Protein AF-A0A7Z7I8F0-F1 (afdb_monomer_lite)

Organism: NCBI:txid1777142

Radius of gyration: 20.1 Å; chains: 1; bounding box: 44×45×58 Å

Foldseek 3Di:
DCLLVLLQVQVPDDPPENGAAEDEPDPFDKDKDKDKDFLVVVVVCVPVPPVVVVSNVNSVVNNQCQLAVQVQVVCVVVVFDFLQDPVQFAPLPDDPVSLVSSLVSLLVVQVVCVVVVFGKAKEFFDGSNSVSQALVQDDDDPNHDDDDPQWDWDADPVRDIWIGGNNHTYDYGNYVSRGMTMDTSLQRHYKYWYANDSVGQKDKDWDDDPDRMIMIMIMGGIHGDD

Secondary structure (DSSP, 8-state):
-HHHHHHT-STTPPTT--EEEE-TT--PPEEEEEEEEEHHHHHHHTTSSTHHHHHHHHHHHHHHHHHHHHHHHHHHHTT---SS-SHHHH-SS--HHHHHHHHHHHHHHHHHHHHTTPPEEEEE-SSHHHHTTSGGGBSSSTTSBPPPTTEEEEE-TTS-EEEEETTEEEEE---GGG-EEEEEHHHHSEEEEESSSTTTSEEEEEEEETTTEEEEEEEEEEE---

Structure (mmCIF, N/CA/C/O backbone):
data_AF-A0A7Z7I8F0-F1
#
_entry.id   AF-A0A7Z7I8F0-F1
#
loop_
_atom_site.group_PDB
_atom_site.id
_atom_site.type_symbol
_atom_site.label_atom_id
_atom_site.label_alt_id
_atom_site.label_comp_id
_atom_site.label_asym_id
_atom_site.label_entity_id
_atom_site.label_seq_id
_atom_site.pdbx_PDB_ins_code
_atom_site.Cartn_x
_atom_site.Cartn_y
_atom_site.Cartn_z
_atom_site.occupancy
_atom_site.B_iso_or_equiv
_atom_site.auth_seq_id
_atom_site.auth_comp_id
_atom_site.auth_asym_id
_atom_site.auth_atom_id
_atom_site.pdbx_PDB_model_num
ATOM 1 N N . MET A 1 1 ? -1.171 -1.250 27.544 1.00 57.94 1 MET A N 1
ATOM 2 C CA . MET A 1 1 ? -0.987 -2.052 26.321 1.00 57.94 1 MET A CA 1
ATOM 3 C C . MET A 1 1 ? -0.287 -1.197 25.274 1.00 57.94 1 MET A C 1
ATOM 5 O O . MET A 1 1 ? -0.918 -0.330 24.689 1.00 57.94 1 MET A O 1
ATOM 9 N N . GLN A 1 2 ? 1.035 -1.340 25.154 1.00 70.12 2 GLN A N 1
ATOM 10 C CA . GLN A 1 2 ? 1.882 -0.466 24.327 1.00 70.12 2 GLN A CA 1
ATOM 11 C C . GLN A 1 2 ? 1.775 -0.784 22.822 1.00 70.12 2 GLN A C 1
ATOM 13 O O . GLN A 1 2 ? 1.926 0.116 22.007 1.00 70.12 2 GLN A O 1
ATOM 18 N N . ILE A 1 3 ? 1.409 -2.021 22.453 1.00 75.31 3 ILE A N 1
ATOM 19 C CA . ILE A 1 3 ? 1.354 -2.464 21.046 1.00 75.31 3 ILE A CA 1
ATOM 20 C C . ILE A 1 3 ? 0.310 -1.679 20.241 1.00 75.31 3 ILE A C 1
ATOM 22 O O . ILE A 1 3 ? 0.592 -1.301 19.114 1.00 75.31 3 ILE A O 1
ATOM 26 N N . ALA A 1 4 ? -0.872 -1.393 20.805 1.00 74.69 4 ALA A N 1
ATOM 27 C CA . ALA A 1 4 ? -1.895 -0.586 20.124 1.00 74.69 4 ALA A CA 1
ATOM 28 C C . ALA A 1 4 ? -1.424 0.857 19.887 1.00 74.69 4 ALA A C 1
ATOM 30 O O . ALA A 1 4 ? -1.677 1.414 18.826 1.00 74.69 4 ALA A O 1
ATOM 31 N N . GLY A 1 5 ? -0.687 1.422 20.851 1.00 76.69 5 GLY A N 1
ATOM 32 C CA . GLY A 1 5 ? -0.083 2.748 20.721 1.00 76.69 5 GLY A CA 1
ATOM 33 C C . GLY A 1 5 ? 0.942 2.810 19.591 1.00 76.69 5 GLY A C 1
ATOM 34 O O . GLY A 1 5 ? 0.905 3.752 18.820 1.00 76.69 5 GLY A O 1
ATOM 35 N N . VAL A 1 6 ? 1.783 1.780 19.440 1.00 82.44 6 VAL A N 1
ATOM 36 C CA . VAL A 1 6 ? 2.712 1.682 18.302 1.00 82.44 6 VAL A CA 1
ATOM 37 C C . VAL A 1 6 ? 1.963 1.423 16.993 1.00 82.44 6 VAL A C 1
ATOM 39 O O . VAL A 1 6 ? 2.192 2.099 15.996 1.00 82.44 6 VAL A O 1
ATOM 42 N N . ALA A 1 7 ? 1.072 0.428 16.960 1.00 82.31 7 ALA A N 1
ATOM 43 C CA . ALA A 1 7 ? 0.392 -0.000 15.738 1.00 82.31 7 ALA A CA 1
ATOM 44 C C . ALA A 1 7 ? -0.432 1.126 15.100 1.00 82.31 7 ALA A C 1
ATOM 46 O O . ALA A 1 7 ? -0.497 1.214 13.873 1.00 82.31 7 ALA A O 1
ATOM 47 N N . PHE A 1 8 ? -1.020 1.987 15.932 1.00 83.06 8 PHE A N 1
ATOM 48 C CA . PHE A 1 8 ? -1.830 3.126 15.515 1.00 83.06 8 PHE A CA 1
ATOM 49 C C . PHE A 1 8 ? -1.185 4.469 15.863 1.00 83.06 8 PHE A C 1
ATOM 51 O O . PHE A 1 8 ? -1.882 5.452 16.115 1.00 83.06 8 PHE A O 1
ATOM 58 N N . ASP A 1 9 ? 0.145 4.508 15.854 1.00 82.00 9 ASP A N 1
ATOM 59 C CA . ASP A 1 9 ? 0.896 5.754 15.842 1.00 82.00 9 ASP A CA 1
ATOM 60 C C . ASP A 1 9 ? 0.772 6.414 14.460 1.00 82.00 9 ASP A C 1
ATOM 62 O O . ASP A 1 9 ? 1.201 5.855 13.444 1.00 82.00 9 ASP A O 1
ATOM 66 N N . GLY A 1 10 ? 0.148 7.593 14.427 1.00 73.69 10 GLY A N 1
ATOM 67 C CA . GLY A 1 10 ? -0.072 8.359 13.203 1.00 73.69 10 GLY A CA 1
ATOM 68 C C . GLY A 1 10 ? 1.217 8.904 12.592 1.00 73.69 10 GLY A C 1
ATOM 69 O O . GLY A 1 10 ? 1.276 9.046 11.374 1.00 73.69 10 GLY A O 1
ATOM 70 N N . GLU A 1 11 ? 2.252 9.148 13.401 1.00 80.44 11 GLU A N 1
ATOM 71 C CA . GLU A 1 11 ? 3.548 9.658 12.930 1.00 80.44 11 GLU A CA 1
ATOM 72 C C . GLU A 1 11 ? 4.407 8.553 12.298 1.00 80.44 11 GLU A C 1
ATOM 74 O O . GLU A 1 11 ? 5.291 8.821 11.487 1.00 80.44 11 GLU A O 1
ATOM 79 N N . ALA A 1 12 ? 4.119 7.291 12.625 1.00 79.75 12 ALA A N 1
ATOM 80 C CA . ALA A 1 12 ? 4.857 6.131 12.134 1.00 79.75 12 ALA A CA 1
ATOM 81 C C . ALA A 1 12 ? 4.298 5.544 10.821 1.00 79.75 12 ALA A C 1
ATOM 83 O O . ALA A 1 12 ? 4.784 4.505 10.349 1.00 79.75 12 ALA A O 1
ATOM 84 N N . LEU A 1 13 ? 3.263 6.161 10.237 1.00 79.88 13 LEU A N 1
ATOM 85 C CA . LEU A 1 13 ? 2.771 5.793 8.913 1.00 79.88 13 LEU A CA 1
ATOM 86 C C . LEU A 1 13 ? 3.716 6.296 7.823 1.00 79.88 13 LEU A C 1
ATOM 88 O O . LEU A 1 13 ? 4.163 7.438 7.822 1.00 79.88 13 LEU A O 1
ATOM 92 N N . SER A 1 14 ? 4.005 5.425 6.862 1.00 79.31 14 SER A N 1
ATOM 93 C CA . SER A 1 14 ? 4.770 5.799 5.677 1.00 79.31 14 SER A CA 1
ATOM 94 C C . SER A 1 14 ? 3.848 6.394 4.617 1.00 79.31 14 SER A C 1
ATOM 96 O O . SER A 1 14 ? 2.692 5.978 4.477 1.00 79.31 14 SER A O 1
ATOM 98 N N . ALA A 1 15 ? 4.384 7.329 3.827 1.00 82.56 15 ALA A N 1
ATOM 99 C CA . ALA A 1 15 ? 3.751 7.742 2.582 1.00 82.56 15 ALA A CA 1
ATOM 100 C C . ALA A 1 15 ? 3.380 6.487 1.757 1.00 82.56 15 ALA A C 1
ATOM 102 O O . ALA A 1 15 ? 4.128 5.507 1.777 1.00 82.56 15 ALA A O 1
ATOM 103 N N . PRO A 1 16 ? 2.228 6.472 1.070 1.00 86.94 16 PRO A N 1
ATOM 104 C CA . PRO A 1 16 ? 1.377 7.611 0.746 1.00 86.94 16 PRO A CA 1
ATOM 105 C C . PRO A 1 16 ? 0.283 7.924 1.781 1.00 86.94 16 PRO A C 1
ATOM 107 O O . PRO A 1 16 ? -0.664 8.616 1.435 1.00 86.94 16 PRO A O 1
ATOM 110 N N . LEU A 1 17 ? 0.336 7.469 3.027 1.00 89.00 17 LEU A N 1
ATOM 111 C CA . LEU A 1 17 ? -0.694 7.846 4.001 1.00 89.00 17 LEU A CA 1
ATOM 112 C C . LEU A 1 17 ? -0.330 9.175 4.686 1.00 89.00 17 LEU A C 1
ATOM 114 O O . LEU A 1 17 ? 0.824 9.359 5.060 1.00 89.00 17 LEU A O 1
ATOM 118 N N . ASP A 1 18 ? -1.300 10.083 4.859 1.00 85.12 18 ASP A N 1
ATOM 119 C CA . ASP A 1 18 ? -1.110 11.338 5.617 1.00 85.12 18 ASP A CA 1
ATOM 120 C C . ASP A 1 18 ? -1.323 11.134 7.124 1.00 85.12 18 ASP A C 1
ATOM 122 O O . ASP A 1 18 ? -0.844 11.925 7.934 1.00 85.12 18 ASP A O 1
ATOM 126 N N . GLY A 1 19 ? -2.086 10.109 7.520 1.00 86.00 19 GLY A N 1
ATOM 127 C CA . GLY A 1 19 ? -2.348 9.857 8.931 1.00 86.00 19 GLY A CA 1
ATOM 128 C C . GLY A 1 19 ? -3.443 8.838 9.223 1.00 86.00 19 GLY A C 1
ATOM 129 O O . GLY A 1 19 ? -4.083 8.270 8.332 1.00 86.00 19 GLY A O 1
ATOM 130 N N . LEU A 1 20 ? -3.672 8.631 10.517 1.00 85.38 20 LEU A N 1
ATOM 131 C CA . LEU A 1 20 ? -4.725 7.772 11.049 1.00 85.38 20 LEU A CA 1
ATOM 132 C C . LEU A 1 20 ? -5.925 8.602 11.490 1.00 85.38 20 LEU A C 1
ATOM 134 O O . LEU A 1 20 ? -5.775 9.594 12.202 1.00 85.38 20 LEU A O 1
ATOM 138 N N . ALA A 1 21 ? -7.117 8.150 11.119 1.00 87.50 21 ALA A N 1
ATOM 139 C CA . ALA A 1 21 ? -8.371 8.669 11.642 1.00 87.50 21 ALA A CA 1
ATOM 140 C C . ALA A 1 21 ? -8.974 7.658 12.621 1.00 87.50 21 ALA A C 1
ATOM 142 O O . ALA A 1 21 ? -9.042 6.461 12.338 1.00 87.50 21 ALA A O 1
ATOM 143 N N . PHE A 1 22 ? -9.440 8.136 13.772 1.00 84.75 22 PHE A N 1
ATOM 144 C CA . PHE A 1 22 ? -10.151 7.302 14.734 1.00 84.75 22 PHE A CA 1
ATOM 145 C C . PHE A 1 22 ? -11.653 7.577 14.664 1.00 84.75 22 PHE A C 1
ATOM 147 O O . PHE A 1 22 ? -12.081 8.715 14.851 1.00 84.75 22 PHE A O 1
ATOM 154 N N . ALA A 1 23 ? -12.448 6.536 14.411 1.00 85.25 23 ALA A N 1
ATOM 155 C CA . ALA A 1 23 ? -13.903 6.629 14.302 1.00 85.25 23 ALA A CA 1
ATOM 156 C C . ALA A 1 23 ? -14.576 5.663 15.296 1.00 85.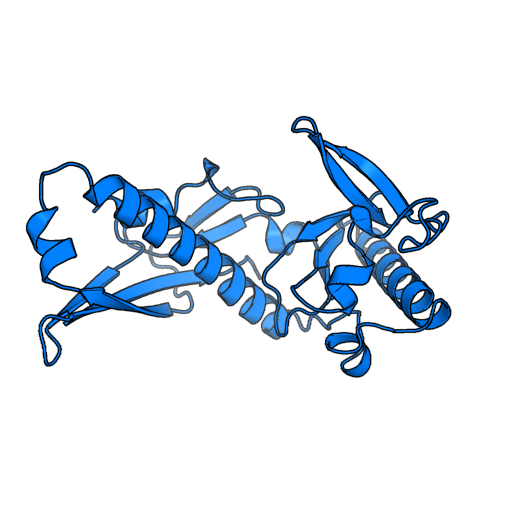25 23 ALA A C 1
ATOM 158 O O . ALA A 1 23 ? -14.730 4.475 14.989 1.00 85.25 23 ALA A O 1
ATOM 159 N N . PRO A 1 24 ? -14.973 6.140 16.493 1.00 82.00 24 PRO A N 1
ATOM 160 C CA . PRO A 1 24 ? -15.557 5.280 17.511 1.00 82.00 24 PRO A CA 1
ATOM 161 C C . PRO A 1 24 ? -16.860 4.631 17.039 1.00 82.00 24 PRO A C 1
ATOM 163 O O . PRO A 1 24 ? -17.752 5.311 16.536 1.00 82.00 24 PRO A O 1
ATOM 166 N N . GLY A 1 25 ? -16.987 3.316 17.229 1.00 77.56 25 GLY A N 1
ATOM 167 C CA . GLY A 1 25 ? -18.225 2.580 16.945 1.00 77.56 25 GLY A CA 1
ATOM 168 C C . GLY A 1 25 ? -18.578 2.425 15.461 1.00 77.56 25 GLY A C 1
ATOM 169 O O . GLY A 1 25 ? -19.659 1.928 15.149 1.00 77.56 25 GLY A O 1
ATOM 170 N N . LEU A 1 26 ? -17.688 2.811 14.540 1.00 82.88 26 LEU A N 1
ATOM 171 C CA . LEU A 1 26 ? -17.905 2.598 13.112 1.00 82.88 26 LEU A CA 1
ATOM 172 C C . LEU A 1 26 ? -17.796 1.092 12.797 1.00 82.88 26 LEU A C 1
ATOM 174 O O . LEU A 1 26 ? -16.781 0.482 13.160 1.00 82.88 26 LEU A O 1
ATOM 178 N N . PRO A 1 27 ? -18.790 0.467 12.138 1.00 82.75 27 PRO A N 1
ATOM 179 C CA . PRO A 1 27 ? -18.752 -0.955 11.812 1.00 82.75 27 PRO A CA 1
ATOM 180 C C . PRO A 1 27 ? -17.787 -1.201 10.645 1.00 82.75 27 PRO A C 1
ATOM 182 O O . PRO A 1 27 ? -18.175 -1.255 9.479 1.00 82.75 27 PRO A O 1
ATOM 185 N N . LEU A 1 28 ? -16.501 -1.312 10.968 1.00 85.25 28 LEU A N 1
ATOM 186 C CA . LEU A 1 28 ? -15.441 -1.637 10.019 1.00 85.25 28 LEU A CA 1
ATOM 187 C C . LEU A 1 28 ? -15.193 -3.145 9.958 1.00 85.25 28 LEU A C 1
ATOM 189 O O . LEU A 1 28 ? -15.517 -3.885 10.888 1.00 85.25 28 LEU A O 1
ATOM 193 N N . THR A 1 29 ? -14.583 -3.596 8.861 1.00 85.62 29 THR A N 1
ATOM 194 C CA . THR A 1 29 ? -14.127 -4.982 8.725 1.00 85.62 29 THR A CA 1
ATOM 195 C C . THR A 1 29 ? -13.136 -5.303 9.837 1.00 85.62 29 THR A C 1
ATOM 197 O O . THR A 1 29 ? -12.167 -4.566 10.030 1.00 85.62 29 THR A O 1
ATOM 200 N N . SER A 1 30 ? -13.381 -6.407 10.546 1.00 88.06 30 SER A N 1
ATOM 201 C CA . SER A 1 30 ? -12.475 -6.903 11.574 1.00 88.06 30 SER A CA 1
ATOM 202 C C . SER A 1 30 ? -11.441 -7.850 10.972 1.00 88.06 30 SER A C 1
ATOM 204 O O . SER A 1 30 ? -11.756 -8.755 10.200 1.00 88.06 30 SER A O 1
ATOM 206 N N . TRP A 1 31 ? -10.198 -7.621 11.354 1.00 90.31 31 TRP A N 1
ATOM 207 C CA . TRP A 1 31 ? -9.000 -8.283 10.887 1.00 90.31 31 TRP A CA 1
ATOM 208 C C . TRP A 1 31 ? -8.417 -9.130 12.001 1.00 90.31 31 TRP A C 1
ATOM 210 O O . TRP A 1 31 ? -8.468 -8.741 13.165 1.00 90.31 31 TRP A O 1
ATOM 220 N N . THR A 1 32 ? -7.838 -10.280 11.662 1.00 90.25 32 THR A N 1
ATOM 221 C CA . THR A 1 32 ? -7.188 -11.153 12.642 1.00 90.25 32 THR A CA 1
ATOM 222 C C . THR A 1 32 ? -5.823 -11.598 12.144 1.00 90.25 32 THR A C 1
ATOM 224 O O . THR A 1 32 ? -5.712 -12.171 11.065 1.00 90.25 32 THR A O 1
ATOM 227 N N . TYR A 1 33 ? -4.791 -11.397 12.960 1.00 87.31 33 TYR A N 1
ATOM 228 C CA . TYR A 1 33 ? -3.434 -11.873 12.701 1.00 87.31 33 TYR A CA 1
ATOM 229 C C . TYR A 1 33 ? -2.966 -12.787 13.829 1.00 87.31 33 TYR A C 1
ATOM 231 O O . TYR A 1 33 ? -3.153 -12.480 15.007 1.00 87.31 33 TYR A O 1
ATOM 239 N N . ARG A 1 34 ? -2.352 -13.917 13.472 1.00 89.19 34 ARG A N 1
ATOM 240 C CA . ARG A 1 34 ? -1.856 -14.908 14.432 1.00 89.19 34 ARG A CA 1
ATOM 241 C C . ARG A 1 34 ? -0.368 -15.131 14.258 1.00 89.19 34 ARG A C 1
ATOM 243 O O . ARG A 1 34 ? 0.100 -15.310 13.139 1.00 89.19 34 ARG A O 1
ATOM 250 N N . PHE A 1 35 ? 0.353 -15.189 15.370 1.00 85.94 35 PHE A N 1
ATOM 251 C CA . PHE A 1 35 ? 1.766 -15.549 15.374 1.00 85.94 35 PHE A CA 1
ATOM 252 C C . PHE A 1 35 ? 2.117 -16.376 16.610 1.00 85.94 35 PHE A C 1
ATOM 254 O O . PHE A 1 35 ? 1.444 -16.313 17.641 1.00 85.94 35 PHE A O 1
ATOM 261 N N . ASN A 1 36 ? 3.181 -17.166 16.486 1.00 85.81 36 ASN A N 1
ATOM 262 C CA . ASN A 1 36 ? 3.675 -18.032 17.549 1.00 85.81 36 ASN A CA 1
ATOM 263 C C . ASN A 1 36 ? 4.940 -17.431 18.157 1.00 85.81 36 ASN A C 1
ATOM 265 O O . ASN A 1 36 ? 5.778 -16.898 17.430 1.00 85.81 36 ASN A O 1
ATOM 269 N N . TYR A 1 37 ? 5.106 -17.577 19.466 1.00 78.88 37 TYR A N 1
ATOM 270 C CA . TYR A 1 37 ? 6.323 -17.182 20.165 1.00 78.88 37 TYR A CA 1
ATOM 271 C C . TYR A 1 37 ? 6.676 -18.202 21.246 1.00 78.88 37 TYR A C 1
ATOM 273 O O . TYR A 1 37 ? 5.795 -18.801 21.861 1.00 78.88 37 TYR A O 1
ATOM 281 N N . ASP A 1 38 ? 7.965 -18.404 21.493 1.00 76.00 38 ASP A N 1
ATOM 282 C CA . ASP A 1 38 ? 8.429 -19.300 22.552 1.00 76.00 38 ASP A CA 1
ATOM 283 C C . ASP A 1 38 ? 8.170 -18.652 23.927 1.00 76.00 38 ASP A C 1
ATOM 285 O O . ASP A 1 38 ? 8.680 -17.569 24.239 1.00 76.00 38 ASP A O 1
ATOM 289 N N . ALA A 1 39 ? 7.396 -19.334 24.773 1.00 70.06 39 ALA A N 1
ATOM 290 C CA . ALA A 1 39 ? 6.973 -18.881 26.097 1.00 70.06 39 ALA A CA 1
ATOM 291 C C . ALA A 1 39 ? 8.168 -18.508 26.976 1.00 70.06 39 ALA A C 1
ATOM 293 O O . ALA A 1 39 ? 8.119 -17.518 27.699 1.00 70.06 39 ALA A O 1
ATOM 294 N N . LYS A 1 40 ? 9.275 -19.256 26.868 1.00 70.25 40 LYS A N 1
ATOM 295 C CA . LYS A 1 40 ? 10.502 -18.996 27.632 1.00 70.25 40 LYS A CA 1
ATOM 296 C C . LYS A 1 40 ? 11.121 -17.628 27.336 1.00 70.25 40 LYS A C 1
ATOM 298 O O . LYS A 1 40 ? 11.766 -17.083 28.221 1.00 70.25 40 LYS A O 1
ATOM 303 N N . TYR A 1 41 ? 10.962 -17.091 26.125 1.00 67.69 41 TYR A N 1
ATOM 304 C CA . TYR A 1 41 ? 11.469 -15.761 25.783 1.00 67.69 41 TYR A CA 1
ATOM 305 C C . TYR A 1 41 ? 10.455 -14.695 26.176 1.00 67.69 41 TYR A C 1
ATOM 307 O O . TYR A 1 41 ? 10.828 -13.702 26.782 1.00 67.69 41 TYR A O 1
ATOM 315 N N . PHE A 1 42 ? 9.166 -14.927 25.923 1.00 67.69 42 PHE A N 1
ATOM 316 C CA . PHE A 1 42 ? 8.131 -13.972 26.311 1.00 67.69 42 PHE A CA 1
ATOM 317 C C . PHE A 1 42 ? 8.082 -13.761 27.832 1.00 67.69 42 PHE A C 1
ATOM 319 O O . PHE A 1 42 ? 8.207 -12.639 28.307 1.00 67.69 42 PHE A O 1
ATOM 326 N N . LEU A 1 43 ? 7.985 -14.844 28.610 1.00 67.12 43 LEU A N 1
ATOM 327 C CA . LEU A 1 43 ? 7.812 -14.786 30.065 1.00 67.12 43 LEU A CA 1
ATOM 328 C C . LEU A 1 43 ? 9.063 -14.298 30.809 1.00 67.12 43 LEU A C 1
ATOM 330 O O . LEU A 1 43 ? 8.932 -13.682 31.861 1.00 67.12 43 LEU A O 1
ATOM 334 N N . LYS A 1 44 ? 10.271 -14.547 30.280 1.00 60.38 44 LYS A N 1
ATOM 335 C CA . LYS A 1 44 ? 11.526 -14.070 30.895 1.00 60.38 44 LYS A CA 1
ATOM 336 C C . LYS A 1 44 ? 11.748 -12.570 30.740 1.00 60.38 44 LYS A C 1
ATOM 338 O O . LYS A 1 44 ? 12.523 -12.008 31.507 1.00 60.38 44 LYS A O 1
ATOM 343 N N . HIS A 1 45 ? 11.125 -11.951 29.743 1.00 62.22 45 HIS A N 1
ATOM 344 C CA . HIS A 1 45 ? 11.326 -10.540 29.433 1.00 62.22 45 HIS A CA 1
ATOM 345 C C . HIS A 1 45 ? 10.270 -9.625 30.054 1.00 62.22 45 HI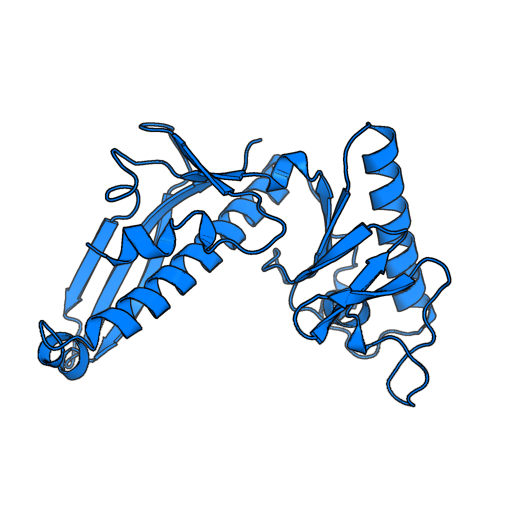S A C 1
ATOM 347 O O . HIS A 1 45 ? 10.432 -8.408 29.990 1.00 62.22 45 HIS A O 1
ATOM 353 N N . ILE A 1 46 ? 9.255 -10.190 30.724 1.00 61.88 46 ILE A N 1
ATOM 354 C CA . ILE A 1 46 ? 8.239 -9.406 31.429 1.00 61.88 46 ILE A CA 1
ATOM 355 C C . ILE A 1 46 ? 8.898 -8.518 32.488 1.00 61.88 46 ILE A C 1
ATOM 357 O O . ILE A 1 46 ? 9.484 -9.015 33.448 1.00 61.88 46 ILE A O 1
ATOM 361 N N . GLY A 1 47 ? 8.817 -7.196 32.298 1.00 56.81 47 GLY A N 1
ATOM 362 C CA . GLY A 1 47 ? 9.404 -6.201 33.199 1.00 56.81 47 GLY A CA 1
ATOM 363 C C . GLY A 1 47 ? 10.901 -5.915 33.005 1.00 56.81 47 GLY A C 1
ATOM 364 O O . GLY A 1 47 ? 11.457 -5.148 33.788 1.00 56.81 47 GLY A O 1
ATOM 365 N N . THR A 1 48 ? 11.568 -6.477 31.984 1.00 62.34 48 THR A N 1
ATOM 366 C CA . THR A 1 48 ? 13.018 -6.277 31.747 1.00 62.34 48 THR A CA 1
ATOM 367 C C . THR A 1 48 ? 13.347 -5.276 30.633 1.00 62.34 48 THR A C 1
ATOM 369 O O . THR A 1 48 ? 14.508 -5.150 30.255 1.00 62.34 48 THR A O 1
ATOM 372 N N . GLY A 1 49 ? 12.351 -4.609 30.042 1.00 57.25 49 GLY A 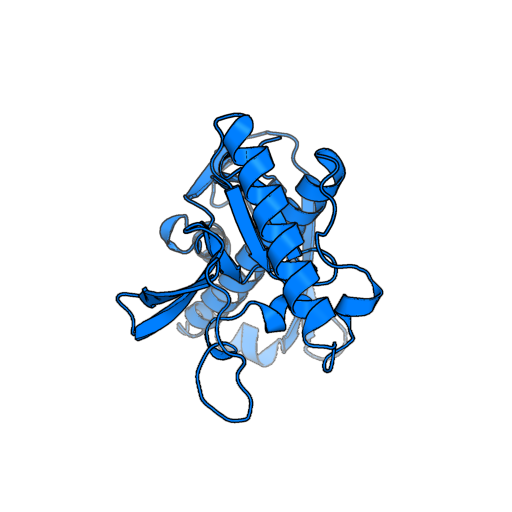N 1
ATOM 373 C CA . GLY A 1 49 ? 12.540 -3.650 28.943 1.00 57.25 49 GLY A CA 1
ATOM 374 C C . GLY A 1 49 ? 12.661 -4.271 27.545 1.00 57.25 49 GLY A C 1
ATOM 375 O O . GLY A 1 49 ? 12.248 -3.640 26.589 1.00 57.25 49 GLY A O 1
ATOM 376 N N . ALA A 1 50 ? 13.083 -5.534 27.404 1.00 60.53 50 ALA A N 1
ATOM 377 C CA . ALA A 1 50 ? 13.101 -6.253 26.115 1.00 60.53 50 ALA A CA 1
ATOM 378 C C . ALA A 1 50 ? 11.698 -6.432 25.479 1.00 60.53 50 ALA A C 1
ATOM 380 O O . ALA A 1 50 ? 11.565 -6.765 24.302 1.00 60.53 50 ALA A O 1
ATOM 381 N N . GLU A 1 51 ? 10.635 -6.170 26.244 1.00 66.94 51 GLU A N 1
ATOM 382 C CA . GLU A 1 51 ? 9.261 -6.068 25.747 1.00 66.94 51 GLU A CA 1
ATOM 383 C C . GLU A 1 51 ? 9.053 -4.883 24.800 1.00 66.94 51 GLU A C 1
ATOM 385 O O . GLU A 1 51 ? 8.146 -4.955 23.971 1.00 66.94 51 GLU A O 1
ATOM 390 N N . SER A 1 52 ? 9.856 -3.812 24.889 1.00 69.12 52 SER A N 1
ATOM 391 C CA . SER A 1 52 ? 9.719 -2.645 24.009 1.00 69.12 52 SER A CA 1
ATOM 392 C C . SER A 1 52 ? 10.045 -2.995 22.563 1.00 69.12 52 SER A C 1
ATOM 394 O O . SER A 1 52 ? 9.279 -2.646 21.670 1.00 69.12 52 SER A O 1
ATOM 396 N N . ASP A 1 53 ? 11.114 -3.759 22.335 1.00 75.62 53 ASP A N 1
ATOM 397 C CA . ASP A 1 53 ? 11.539 -4.158 20.989 1.00 75.62 53 ASP A CA 1
ATOM 398 C C . ASP A 1 53 ? 10.522 -5.109 20.356 1.00 75.62 53 ASP A C 1
ATOM 400 O O . ASP A 1 53 ? 10.151 -4.956 19.191 1.00 75.62 53 ASP A O 1
ATOM 404 N N . LEU A 1 54 ? 10.006 -6.063 21.140 1.00 77.12 54 LEU A N 1
ATOM 405 C CA . LEU A 1 54 ? 8.937 -6.953 20.690 1.00 77.12 54 LEU A CA 1
ATOM 406 C C . LEU A 1 54 ? 7.646 -6.172 20.409 1.00 77.12 54 LEU A C 1
ATOM 408 O O . LEU A 1 54 ? 6.991 -6.408 19.395 1.00 77.12 54 LEU A O 1
ATOM 412 N N . THR A 1 55 ? 7.286 -5.234 21.286 1.00 78.94 55 THR A N 1
ATOM 413 C CA . THR A 1 55 ? 6.118 -4.361 21.116 1.00 78.94 55 THR A CA 1
ATOM 414 C C . THR A 1 55 ? 6.219 -3.564 19.823 1.00 78.94 55 THR A C 1
ATOM 416 O O . THR A 1 55 ? 5.245 -3.516 19.072 1.00 78.94 55 THR A O 1
ATOM 419 N N . GLU A 1 56 ? 7.388 -2.990 19.541 1.00 82.81 56 GLU A N 1
ATOM 420 C CA . GLU A 1 56 ? 7.634 -2.212 18.331 1.00 82.81 56 GLU A CA 1
ATOM 421 C C . GLU A 1 56 ? 7.535 -3.086 17.077 1.00 82.81 56 GLU A C 1
ATOM 423 O O . GLU A 1 56 ? 6.830 -2.752 16.125 1.00 82.81 56 GLU A O 1
ATOM 428 N N . GLN A 1 57 ? 8.167 -4.263 17.090 1.00 82.19 57 GLN A N 1
ATOM 429 C CA . GLN A 1 57 ? 8.110 -5.206 15.970 1.00 82.19 57 GLN A CA 1
ATOM 430 C C . GLN A 1 57 ? 6.682 -5.685 15.686 1.00 82.19 57 GLN A C 1
ATOM 432 O O . GLN A 1 57 ? 6.244 -5.685 14.531 1.00 82.19 57 GLN A O 1
ATOM 437 N N . VAL A 1 58 ? 5.937 -6.070 16.727 1.00 82.81 58 VAL A N 1
ATOM 438 C CA . VAL A 1 58 ? 4.541 -6.502 16.587 1.00 82.81 58 VAL A CA 1
ATOM 439 C C . VAL A 1 58 ? 3.670 -5.335 16.126 1.00 82.81 58 VAL A C 1
ATOM 441 O O . VAL A 1 58 ? 2.887 -5.506 15.193 1.00 82.81 58 VAL A O 1
ATOM 444 N N . GLY A 1 59 ? 3.833 -4.145 16.709 1.00 83.56 59 GLY A N 1
ATOM 445 C CA . GLY A 1 59 ? 3.095 -2.942 16.328 1.00 83.56 59 GLY A CA 1
ATOM 446 C C . GLY A 1 59 ? 3.319 -2.562 14.863 1.00 83.56 59 GLY A C 1
ATOM 447 O O . GLY A 1 59 ? 2.355 -2.393 14.115 1.00 83.56 59 GLY A O 1
ATOM 448 N N . LYS A 1 60 ? 4.577 -2.545 14.407 1.00 85.69 60 LYS A N 1
ATOM 449 C CA . LYS A 1 60 ? 4.941 -2.336 12.997 1.00 85.69 60 LYS A CA 1
ATOM 450 C C . LYS A 1 60 ? 4.320 -3.390 12.080 1.00 85.69 60 LYS A C 1
ATOM 452 O O . LYS A 1 60 ? 3.830 -3.050 11.003 1.00 85.69 60 LYS A O 1
ATOM 457 N N . SER A 1 61 ? 4.316 -4.658 12.495 1.00 86.38 61 SER A N 1
ATOM 458 C CA . SER A 1 61 ? 3.680 -5.736 11.732 1.00 86.38 61 SER A CA 1
ATOM 459 C C . SER A 1 61 ? 2.172 -5.520 11.606 1.00 86.38 61 SER A C 1
ATOM 461 O O . SER A 1 61 ? 1.645 -5.605 10.499 1.00 86.38 61 SER A O 1
ATOM 463 N N . VAL A 1 62 ? 1.475 -5.196 12.700 1.00 87.19 62 VAL A N 1
ATOM 464 C CA . VAL A 1 62 ? 0.032 -4.896 12.670 1.00 87.19 62 VAL A CA 1
ATOM 465 C C . VAL A 1 62 ? -0.254 -3.720 11.754 1.00 87.19 62 VAL A C 1
ATOM 467 O O . VAL A 1 62 ? -1.109 -3.843 10.888 1.00 87.19 62 VAL A O 1
ATOM 470 N N . ARG A 1 63 ? 0.489 -2.615 11.887 1.00 89.56 63 ARG A N 1
ATOM 471 C CA . ARG A 1 63 ? 0.337 -1.424 11.042 1.00 89.56 63 ARG A CA 1
ATOM 472 C C . ARG A 1 63 ? 0.444 -1.772 9.559 1.00 89.56 63 ARG A C 1
ATOM 474 O O . ARG A 1 63 ? -0.427 -1.411 8.773 1.00 89.56 63 ARG A O 1
ATOM 481 N N . ARG A 1 64 ? 1.465 -2.551 9.191 1.00 89.31 64 ARG A N 1
ATOM 482 C CA . ARG A 1 64 ? 1.673 -3.035 7.821 1.00 89.31 64 ARG A CA 1
ATOM 483 C C . ARG A 1 64 ? 0.488 -3.867 7.314 1.00 89.31 64 ARG A C 1
ATOM 485 O O . ARG A 1 64 ? -0.026 -3.588 6.236 1.00 89.31 64 ARG A O 1
ATOM 492 N N . HIS A 1 65 ? 0.012 -4.836 8.101 1.00 90.50 65 HIS A N 1
ATOM 493 C CA . HIS A 1 65 ? -1.143 -5.663 7.726 1.00 90.50 65 HIS A CA 1
ATOM 494 C C . HIS A 1 65 ? -2.443 -4.855 7.666 1.00 90.50 65 HIS A C 1
ATOM 496 O O . HIS A 1 65 ? -3.245 -5.063 6.761 1.00 90.50 65 HIS A O 1
ATOM 502 N N . ALA A 1 66 ? -2.648 -3.915 8.589 1.00 90.62 66 ALA A N 1
ATOM 503 C CA . ALA A 1 66 ? -3.819 -3.050 8.615 1.00 90.62 66 ALA A CA 1
ATOM 504 C C . ALA A 1 66 ? -3.916 -2.221 7.333 1.00 90.62 66 ALA A C 1
ATOM 506 O O . ALA A 1 66 ? -4.974 -2.198 6.707 1.00 90.62 66 ALA A O 1
ATOM 507 N N . VAL A 1 67 ? -2.810 -1.606 6.908 1.00 92.12 67 VAL A N 1
ATOM 508 C CA . VAL A 1 67 ? -2.728 -0.858 5.647 1.00 92.12 67 VAL A CA 1
ATOM 509 C C . VAL A 1 67 ? -2.973 -1.779 4.448 1.00 92.12 67 VAL A C 1
ATOM 511 O O . VAL A 1 67 ? -3.869 -1.505 3.652 1.00 92.12 67 VAL A O 1
ATOM 514 N N . ALA A 1 68 ? -2.240 -2.893 4.349 1.00 92.88 68 ALA A N 1
ATOM 515 C CA . ALA A 1 68 ? -2.319 -3.814 3.213 1.00 92.88 68 ALA A CA 1
ATOM 516 C C . ALA A 1 68 ? -3.727 -4.408 3.026 1.00 92.88 68 ALA A C 1
ATOM 518 O O . ALA A 1 68 ? -4.293 -4.378 1.935 1.00 92.88 68 ALA A O 1
ATOM 519 N N . TRP A 1 69 ? -4.328 -4.920 4.102 1.00 93.44 69 TRP A N 1
ATOM 520 C CA . TRP A 1 69 ? -5.647 -5.555 4.047 1.00 93.44 69 TRP A CA 1
ATOM 521 C C . TRP A 1 69 ? -6.768 -4.538 3.834 1.00 93.44 69 TRP A C 1
ATOM 523 O O . TRP A 1 69 ? -7.706 -4.806 3.083 1.00 93.44 69 TRP A O 1
ATOM 533 N N . SER A 1 70 ? -6.651 -3.342 4.419 1.00 93.94 70 SER A N 1
ATOM 534 C CA . SER A 1 70 ? -7.612 -2.262 4.160 1.00 93.94 70 SER A CA 1
ATOM 535 C C . SER A 1 70 ? -7.543 -1.790 2.710 1.00 93.94 70 SER A C 1
ATOM 537 O O . SER A 1 70 ? -8.583 -1.510 2.117 1.00 93.94 70 SER A O 1
ATOM 539 N N . PHE A 1 71 ? -6.344 -1.739 2.120 1.00 94.69 71 PHE A N 1
ATOM 540 C CA . PHE A 1 71 ? -6.180 -1.417 0.706 1.00 94.69 71 PHE A CA 1
ATOM 541 C C . PHE A 1 71 ? -6.768 -2.501 -0.199 1.00 94.69 71 PHE A C 1
ATOM 543 O O . PHE A 1 71 ? -7.471 -2.166 -1.144 1.00 94.69 71 PHE A O 1
ATOM 550 N N . ALA A 1 72 ? -6.563 -3.785 0.108 1.00 94.31 72 ALA A N 1
ATOM 551 C CA . ALA A 1 72 ? -7.155 -4.880 -0.665 1.00 94.31 72 ALA A CA 1
ATOM 552 C C . ALA A 1 72 ? -8.692 -4.782 -0.729 1.00 94.31 72 ALA A C 1
ATOM 554 O O . ALA A 1 72 ? -9.279 -4.879 -1.802 1.00 94.31 72 ALA A O 1
ATOM 555 N N . ILE A 1 73 ? -9.346 -4.475 0.395 1.00 93.19 73 ILE A N 1
ATOM 556 C CA . ILE A 1 73 ? -10.797 -4.230 0.409 1.00 93.19 73 ILE A CA 1
ATOM 557 C C . ILE A 1 73 ? -11.174 -2.971 -0.369 1.00 93.19 73 ILE A C 1
ATOM 559 O O . ILE A 1 73 ? -12.209 -2.948 -1.031 1.00 93.19 73 ILE A O 1
ATOM 563 N N . ALA A 1 74 ? -10.370 -1.911 -0.281 1.00 93.75 74 ALA A N 1
ATOM 564 C CA . ALA A 1 74 ? -10.607 -0.691 -1.042 1.00 93.75 74 ALA A CA 1
ATOM 565 C C . ALA A 1 74 ? -10.507 -0.935 -2.555 1.00 93.75 74 ALA A C 1
ATOM 567 O O . ALA A 1 74 ? -11.325 -0.394 -3.296 1.00 93.75 74 ALA A O 1
ATOM 568 N N . VAL A 1 75 ? -9.565 -1.773 -2.999 1.00 94.62 75 VAL A N 1
ATOM 569 C CA . VAL A 1 75 ? -9.432 -2.223 -4.392 1.00 94.62 75 VAL A CA 1
ATOM 570 C C . VAL A 1 75 ? -10.720 -2.894 -4.856 1.00 94.62 75 VAL A C 1
ATOM 572 O O . VAL A 1 75 ? -11.300 -2.450 -5.846 1.00 94.62 75 VAL A O 1
ATOM 575 N N . ASP A 1 76 ? -11.216 -3.876 -4.102 1.00 92.88 76 ASP A N 1
ATOM 576 C CA . ASP A 1 76 ? -12.440 -4.601 -4.453 1.00 92.88 76 ASP A CA 1
ATOM 577 C C . ASP A 1 76 ? -13.671 -3.681 -4.463 1.00 92.88 76 ASP A C 1
ATOM 579 O O . ASP A 1 76 ? -14.457 -3.689 -5.410 1.00 92.88 76 ASP A O 1
ATOM 583 N N . ARG A 1 77 ? -13.834 -2.844 -3.429 1.00 91.56 77 ARG A N 1
ATOM 584 C CA . ARG A 1 77 ? -14.990 -1.939 -3.287 1.00 91.56 77 ARG A CA 1
ATOM 585 C C . ARG A 1 77 ? -15.053 -0.865 -4.368 1.00 91.56 77 ARG A C 1
ATOM 587 O O . ARG A 1 77 ? -16.146 -0.527 -4.809 1.00 91.56 77 ARG A O 1
ATOM 594 N N . ASN A 1 78 ? -13.902 -0.330 -4.772 1.00 91.75 78 ASN A N 1
ATOM 595 C CA . ASN A 1 78 ? -13.814 0.740 -5.768 1.00 91.75 78 ASN A CA 1
ATOM 596 C C . ASN A 1 78 ? -13.610 0.212 -7.197 1.00 91.75 78 ASN A C 1
ATOM 598 O O . ASN A 1 78 ? -13.438 1.009 -8.118 1.00 91.75 78 ASN A O 1
ATOM 602 N N . GLY A 1 79 ? -13.590 -1.112 -7.395 1.00 93.25 79 GLY A N 1
ATOM 603 C CA . GLY A 1 79 ? -13.342 -1.716 -8.704 1.00 93.25 79 GLY A CA 1
ATOM 604 C C . GLY A 1 79 ? -11.993 -1.304 -9.298 1.00 93.25 79 GLY A C 1
ATOM 605 O O . GLY A 1 79 ? -11.891 -1.051 -10.499 1.00 93.25 79 GLY A O 1
ATOM 606 N N . LEU A 1 80 ? -10.959 -1.170 -8.461 1.00 94.69 80 LEU A N 1
ATOM 607 C CA . LEU A 1 80 ? -9.618 -0.874 -8.953 1.00 94.69 80 LEU A CA 1
ATOM 608 C C . LEU A 1 80 ? -9.039 -2.117 -9.624 1.00 94.69 80 LEU A C 1
ATOM 610 O O . LEU A 1 80 ? -9.129 -3.228 -9.108 1.00 94.69 80 LEU A O 1
ATOM 614 N N . HIS A 1 81 ? -8.398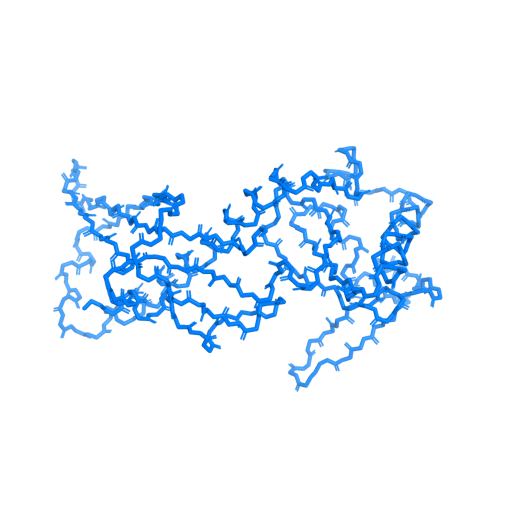 -1.914 -10.769 1.00 95.44 81 HIS A N 1
ATOM 615 C CA . HIS A 1 81 ? -7.726 -2.978 -11.501 1.00 95.44 81 HIS A CA 1
ATOM 616 C C . HIS A 1 81 ? -6.212 -2.764 -11.481 1.00 95.44 81 HIS A C 1
ATOM 618 O O . HIS A 1 81 ? -5.769 -1.609 -11.544 1.00 95.44 81 HIS A O 1
ATOM 624 N N . PRO A 1 82 ? -5.422 -3.849 -11.404 1.00 96.69 82 PRO A N 1
ATOM 625 C CA . PRO A 1 82 ? -3.980 -3.753 -11.550 1.00 96.69 82 PRO A CA 1
ATOM 626 C C . PRO A 1 82 ? -3.627 -3.221 -12.943 1.00 96.69 82 PRO A C 1
ATOM 628 O O . PRO A 1 82 ? -4.323 -3.487 -13.925 1.00 96.69 82 PRO A O 1
ATOM 631 N N . ILE A 1 83 ? -2.546 -2.449 -13.021 1.00 97.44 83 ILE A N 1
ATOM 632 C CA . ILE A 1 83 ? -2.046 -1.875 -14.275 1.00 97.44 83 ILE A CA 1
ATOM 633 C C . ILE A 1 83 ? -1.195 -2.887 -15.039 1.00 97.44 83 ILE A C 1
ATOM 635 O O . ILE A 1 83 ? -1.239 -2.930 -16.268 1.00 97.44 83 ILE A O 1
ATOM 639 N N . ASN A 1 84 ? -0.432 -3.715 -14.325 1.00 96.06 84 ASN A N 1
ATOM 640 C CA . ASN A 1 84 ? 0.287 -4.825 -14.935 1.00 96.06 84 ASN A CA 1
ATOM 641 C C . ASN A 1 84 ? -0.662 -5.978 -15.277 1.00 96.06 84 ASN A C 1
ATOM 643 O O . ASN A 1 84 ? -1.687 -6.197 -14.632 1.00 96.06 84 ASN A O 1
ATOM 647 N N . SER A 1 85 ? -0.275 -6.762 -16.281 1.00 93.38 85 SER A N 1
ATOM 648 C CA . SER A 1 85 ? -0.924 -8.035 -16.571 1.00 93.38 85 SER A CA 1
ATOM 649 C C . SER A 1 85 ? -0.494 -9.104 -15.560 1.00 93.38 85 SER A C 1
ATOM 651 O O . SER A 1 85 ? 0.565 -9.005 -14.934 1.00 93.38 85 SER A O 1
ATOM 653 N N . ALA A 1 86 ? -1.287 -10.172 -15.447 1.00 92.88 86 ALA A N 1
ATOM 654 C CA . ALA A 1 86 ? -0.921 -11.332 -14.635 1.00 92.88 86 ALA A CA 1
ATOM 655 C C . ALA A 1 86 ? 0.367 -12.018 -15.132 1.00 92.88 86 ALA A C 1
ATOM 657 O O . ALA A 1 86 ? 1.096 -12.576 -14.323 1.00 92.88 86 ALA A O 1
ATOM 658 N N . ALA A 1 87 ? 0.667 -11.946 -16.436 1.00 92.31 87 ALA A N 1
ATOM 659 C CA . ALA A 1 87 ? 1.898 -12.497 -17.005 1.00 92.31 87 ALA A CA 1
ATOM 660 C C . ALA A 1 87 ? 3.146 -11.750 -16.505 1.00 92.31 87 ALA A C 1
ATOM 662 O O . ALA A 1 87 ? 4.126 -12.382 -16.131 1.00 92.31 87 ALA A O 1
ATOM 663 N N . LEU A 1 88 ? 3.073 -10.418 -16.400 1.00 93.75 88 LEU A N 1
ATOM 664 C CA . LEU A 1 88 ? 4.182 -9.589 -15.912 1.00 93.75 88 LEU A CA 1
ATOM 665 C C . LEU A 1 88 ? 4.404 -9.670 -14.398 1.00 93.75 88 LEU A C 1
ATOM 667 O O . LEU A 1 88 ? 5.373 -9.110 -13.891 1.00 93.75 88 LEU A O 1
ATOM 671 N N . ARG A 1 89 ? 3.506 -10.315 -13.647 1.00 93.31 89 ARG A N 1
ATOM 672 C CA . ARG A 1 89 ? 3.632 -10.408 -12.188 1.00 93.31 89 ARG A CA 1
ATOM 673 C C . ARG A 1 89 ? 4.885 -11.185 -11.781 1.00 93.31 89 ARG A C 1
ATOM 675 O O . ARG A 1 89 ? 5.611 -10.746 -10.892 1.00 93.31 89 ARG A O 1
ATOM 682 N N . ASP A 1 90 ? 5.128 -12.301 -12.459 1.00 93.31 90 ASP A N 1
ATOM 683 C CA . ASP A 1 90 ? 6.191 -13.253 -12.127 1.00 93.31 90 ASP A CA 1
ATOM 684 C C . ASP A 1 90 ? 7.248 -13.382 -13.234 1.00 93.31 90 ASP A C 1
ATOM 686 O O . ASP A 1 90 ? 8.199 -14.153 -13.099 1.00 93.31 90 ASP A O 1
ATOM 690 N N . ASP A 1 91 ? 7.101 -12.631 -14.325 1.00 94.69 91 ASP A N 1
ATOM 691 C CA . ASP A 1 91 ? 8.125 -12.524 -15.355 1.00 94.69 91 ASP A CA 1
ATOM 692 C C . ASP A 1 91 ? 9.171 -11.506 -14.919 1.00 94.69 91 ASP A C 1
ATOM 694 O O . ASP A 1 91 ? 8.879 -10.320 -14.901 1.00 94.69 91 ASP A O 1
ATOM 698 N N . TRP A 1 92 ? 10.364 -11.975 -14.549 1.00 91.00 92 TRP A N 1
ATOM 699 C CA . TRP A 1 92 ? 11.496 -11.150 -14.115 1.00 91.00 92 TRP A CA 1
ATOM 700 C C . TRP A 1 92 ? 12.390 -10.687 -15.268 1.00 91.00 92 TRP A C 1
ATOM 702 O O . TRP A 1 92 ? 13.244 -9.824 -15.056 1.00 91.00 92 TRP A O 1
ATOM 712 N N . ASP A 1 93 ? 12.153 -11.181 -16.484 1.00 90.88 93 ASP A N 1
ATOM 713 C CA . ASP A 1 93 ? 12.942 -10.886 -17.682 1.00 90.88 93 ASP A CA 1
ATOM 714 C C . ASP A 1 93 ? 12.078 -10.375 -18.848 1.00 90.88 93 ASP A C 1
ATOM 716 O O . ASP A 1 93 ? 12.411 -10.557 -20.018 1.00 90.88 93 ASP A O 1
ATOM 720 N N . ALA A 1 94 ? 10.985 -9.676 -18.530 1.00 91.00 94 ALA A N 1
ATOM 721 C CA . ALA A 1 94 ? 10.117 -9.052 -19.518 1.00 91.00 94 ALA A CA 1
ATOM 722 C C . ALA A 1 94 ? 10.919 -8.173 -20.480 1.00 91.00 94 ALA A C 1
ATOM 724 O O . ALA A 1 94 ? 11.867 -7.476 -20.083 1.00 91.00 94 ALA A O 1
ATOM 725 N N . SER A 1 95 ? 10.502 -8.160 -21.739 1.00 91.12 95 SER A N 1
ATOM 726 C CA . SER A 1 95 ? 11.142 -7.384 -22.793 1.00 91.12 95 SER A CA 1
ATOM 727 C C . SER A 1 95 ? 11.079 -5.876 -22.521 1.00 91.12 95 SER A C 1
ATOM 729 O O . SER A 1 95 ? 10.248 -5.370 -21.762 1.00 91.12 95 SER A O 1
ATOM 731 N N . ILE A 1 96 ? 11.955 -5.118 -23.185 1.00 87.94 96 ILE A N 1
ATOM 732 C CA . ILE A 1 96 ? 11.965 -3.649 -23.095 1.00 87.94 96 ILE A CA 1
ATOM 733 C C . ILE A 1 96 ? 10.602 -3.065 -23.489 1.00 87.94 96 ILE A C 1
ATOM 735 O O . ILE A 1 96 ? 10.123 -2.131 -22.844 1.00 87.94 96 ILE A O 1
ATOM 739 N N . ASP A 1 97 ? 9.965 -3.627 -24.514 1.00 90.62 97 ASP A N 1
ATOM 740 C CA . ASP A 1 97 ? 8.671 -3.154 -25.002 1.00 90.62 97 ASP A CA 1
ATOM 741 C C . ASP A 1 97 ? 7.552 -3.404 -23.986 1.00 90.62 97 ASP A C 1
ATOM 743 O O . ASP A 1 97 ? 6.719 -2.525 -23.771 1.00 90.62 97 ASP A O 1
ATOM 747 N N . GLU A 1 98 ? 7.569 -4.537 -23.282 1.00 93.62 98 GLU A N 1
ATOM 748 C CA . GLU A 1 98 ? 6.611 -4.826 -22.208 1.00 93.62 98 GLU A CA 1
ATOM 749 C C . GLU A 1 98 ? 6.781 -3.885 -21.013 1.00 93.62 98 GLU A C 1
ATOM 751 O O . GLU A 1 98 ? 5.797 -3.344 -20.500 1.00 93.62 98 GLU A O 1
ATOM 756 N N . ARG A 1 99 ? 8.027 -3.613 -20.605 1.00 91.44 99 ARG A N 1
ATOM 757 C CA . ARG A 1 99 ? 8.313 -2.648 -19.530 1.00 91.44 99 ARG A CA 1
ATOM 758 C C . ARG A 1 99 ? 7.867 -1.233 -19.920 1.00 91.44 99 ARG A C 1
ATOM 760 O O . ARG A 1 99 ? 7.242 -0.538 -19.120 1.00 91.44 99 ARG A O 1
ATOM 767 N N . ARG A 1 100 ? 8.107 -0.811 -21.167 1.00 90.44 100 ARG A N 1
ATOM 768 C CA . ARG A 1 100 ? 7.630 0.482 -21.702 1.00 90.44 100 ARG A CA 1
ATOM 769 C C . ARG A 1 100 ? 6.108 0.552 -21.804 1.00 90.44 100 ARG A C 1
ATOM 771 O O . ARG A 1 100 ? 5.524 1.601 -21.515 1.00 90.44 100 ARG A O 1
ATOM 778 N N . ALA A 1 101 ? 5.460 -0.546 -22.184 1.00 93.56 101 ALA A N 1
ATOM 779 C CA . ALA A 1 101 ? 4.006 -0.643 -22.220 1.00 93.56 101 ALA A CA 1
ATOM 780 C C . ALA A 1 101 ? 3.403 -0.490 -20.814 1.00 93.56 101 ALA A C 1
ATOM 782 O O . ALA A 1 101 ? 2.435 0.255 -20.656 1.00 93.56 101 ALA A O 1
ATOM 783 N N . LEU A 1 102 ? 4.013 -1.101 -19.788 1.00 95.19 102 LEU A N 1
ATOM 784 C CA . LEU A 1 102 ? 3.621 -0.911 -18.388 1.00 95.19 102 LEU A CA 1
ATOM 785 C C . LEU A 1 102 ? 3.720 0.563 -17.965 1.00 95.19 102 LEU A C 1
ATOM 787 O O . LEU A 1 102 ? 2.750 1.110 -17.445 1.00 95.19 102 LEU A O 1
ATOM 791 N N . ILE A 1 103 ? 4.841 1.236 -18.242 1.00 94.81 103 ILE A N 1
ATOM 792 C CA . ILE A 1 103 ? 5.028 2.662 -17.901 1.00 94.81 103 ILE A CA 1
ATOM 793 C C . ILE A 1 103 ? 3.987 3.536 -18.599 1.00 94.81 103 ILE A C 1
ATOM 795 O O . ILE A 1 103 ? 3.394 4.417 -17.980 1.00 94.81 103 ILE A O 1
ATOM 799 N N . THR A 1 104 ? 3.717 3.259 -19.874 1.00 94.94 104 THR A N 1
ATOM 800 C CA . THR A 1 104 ? 2.700 3.974 -20.652 1.00 94.94 104 THR A CA 1
ATOM 801 C C . THR A 1 104 ? 1.301 3.758 -20.068 1.00 94.94 104 THR A C 1
ATOM 803 O O . THR A 1 104 ? 0.502 4.693 -20.001 1.00 94.94 104 THR A O 1
ATOM 806 N N . ALA A 1 105 ? 0.990 2.545 -19.603 1.00 96.62 105 ALA A N 1
ATOM 807 C CA . ALA A 1 105 ? -0.275 2.243 -18.943 1.00 96.62 105 ALA A CA 1
ATOM 808 C C . ALA A 1 105 ? -0.411 2.975 -17.594 1.00 96.62 105 ALA A C 1
ATOM 810 O O . ALA A 1 105 ? -1.475 3.539 -17.318 1.00 96.62 105 ALA A O 1
ATOM 811 N N . VAL A 1 106 ? 0.664 3.037 -16.796 1.00 97.06 106 VAL A N 1
ATOM 812 C CA . VAL A 1 106 ? 0.718 3.813 -15.543 1.00 97.06 106 VAL A CA 1
ATOM 813 C C . VAL A 1 106 ? 0.496 5.300 -15.825 1.00 97.06 106 VAL A C 1
ATOM 815 O O . VAL A 1 106 ? -0.429 5.891 -15.269 1.00 97.06 106 VAL A O 1
ATOM 818 N N . SER A 1 107 ? 1.261 5.876 -16.755 1.00 96.25 107 SER A N 1
ATOM 819 C CA . SER A 1 107 ? 1.137 7.267 -17.216 1.00 96.25 107 SER A CA 1
ATOM 820 C C . SER A 1 107 ? -0.299 7.609 -17.635 1.00 96.25 107 SER A C 1
ATOM 822 O O . SER A 1 107 ? -0.911 8.556 -17.130 1.00 96.25 107 SER A O 1
ATOM 824 N N . LYS A 1 108 ? -0.904 6.772 -18.488 1.00 96.69 108 LYS A N 1
ATOM 825 C CA . LYS A 1 108 ? -2.286 6.947 -18.949 1.00 96.69 108 LYS A CA 1
ATOM 826 C C . LYS A 1 108 ? -3.284 6.934 -17.790 1.00 96.69 108 LYS A C 1
ATOM 828 O O . LYS A 1 108 ? -4.237 7.718 -17.793 1.00 96.69 108 LYS A O 1
ATOM 833 N N . ARG A 1 109 ? -3.091 6.062 -16.797 1.00 97.00 109 ARG A N 1
ATOM 834 C CA . ARG A 1 109 ? -3.964 6.009 -15.618 1.00 97.00 109 ARG A CA 1
ATOM 835 C C . ARG A 1 109 ? -3.790 7.240 -14.728 1.00 97.00 109 ARG A C 1
ATOM 837 O O . ARG A 1 109 ? -4.804 7.794 -14.305 1.00 97.00 109 ARG A O 1
ATOM 844 N N . CYS A 1 110 ? -2.560 7.709 -14.513 1.00 96.94 110 CYS A N 1
ATOM 845 C CA . CYS A 1 110 ? -2.292 8.965 -13.809 1.00 96.94 110 CYS A CA 1
ATOM 846 C C . CYS A 1 110 ? -2.990 10.148 -14.494 1.00 96.94 110 CYS A C 1
ATOM 848 O O . CYS A 1 110 ? -3.691 10.921 -13.841 1.00 96.94 110 CYS A O 1
ATOM 850 N N . ALA A 1 111 ? -2.878 10.251 -15.822 1.00 96.44 111 ALA A N 1
ATOM 851 C CA . ALA A 1 111 ? -3.549 11.289 -16.600 1.00 96.44 111 ALA A CA 1
ATOM 852 C C . ALA A 1 111 ? -5.081 11.219 -16.472 1.00 96.44 111 ALA A C 1
ATOM 854 O O . ALA A 1 111 ? -5.730 12.252 -16.322 1.00 96.44 111 ALA A O 1
ATOM 855 N N . SER A 1 112 ? -5.660 10.014 -16.482 1.00 96.56 112 SER A N 1
ATOM 856 C CA . SER A 1 112 ? -7.106 9.818 -16.316 1.00 96.56 112 SER A CA 1
ATOM 857 C C . SER A 1 112 ? -7.620 10.283 -14.951 1.00 96.56 112 SER A C 1
ATOM 859 O O . SER A 1 112 ? -8.685 10.885 -14.900 1.00 96.56 112 SER A O 1
ATOM 861 N N . ILE A 1 113 ? -6.893 10.018 -13.862 1.00 95.75 113 ILE A N 1
ATOM 862 C CA . ILE A 1 113 ? -7.260 10.488 -12.512 1.00 95.75 113 ILE A CA 1
ATOM 863 C C . ILE A 1 113 ? -7.093 12.009 -12.423 1.00 95.75 113 ILE A C 1
ATOM 865 O O . ILE A 1 113 ? -7.959 12.718 -11.924 1.00 95.75 113 ILE A O 1
ATOM 869 N N . ARG A 1 114 ? -6.024 12.551 -13.011 1.00 95.94 114 ARG A N 1
ATOM 870 C CA . ARG A 1 114 ? -5.819 14.002 -13.062 1.00 95.94 114 ARG A CA 1
ATOM 871 C C . ARG A 1 114 ? -6.953 14.732 -13.786 1.00 95.94 114 ARG A C 1
ATOM 873 O O . ARG A 1 114 ? -7.326 15.832 -13.386 1.00 95.94 114 ARG A O 1
ATOM 880 N N . GLN A 1 115 ? -7.513 14.141 -14.842 1.00 96.25 115 GLN A N 1
ATOM 881 C CA . GLN A 1 115 ? -8.650 14.714 -15.572 1.00 96.25 115 GLN A CA 1
ATOM 882 C C . GLN A 1 115 ? -9.918 14.839 -14.714 1.00 96.25 115 GLN A C 1
ATOM 884 O O . GLN A 1 115 ? -10.758 15.681 -15.024 1.00 96.25 115 GLN A O 1
ATOM 889 N N . THR A 1 116 ? -10.047 14.068 -13.629 1.00 93.88 116 THR A N 1
ATOM 890 C CA . THR A 1 116 ? -11.151 14.207 -12.665 1.00 93.88 116 THR A CA 1
ATOM 891 C C . THR A 1 116 ? -10.850 15.219 -11.554 1.00 93.88 116 THR A C 1
ATOM 893 O O . THR A 1 116 ? -11.665 15.394 -10.655 1.00 93.88 116 THR A O 1
ATOM 896 N N . GLY A 1 117 ? -9.711 15.921 -11.620 1.00 94.88 117 GLY A N 1
ATOM 897 C CA . GLY A 1 117 ? -9.283 16.892 -10.610 1.00 94.88 117 GLY A CA 1
ATOM 898 C C . GLY A 1 117 ? -8.622 16.262 -9.383 1.00 94.88 117 GLY A C 1
ATOM 899 O O . GLY A 1 117 ? -8.409 16.951 -8.388 1.00 94.88 117 GLY A O 1
ATOM 900 N N . GLU A 1 118 ? -8.293 14.972 -9.447 1.00 93.75 118 GLU A N 1
ATOM 901 C CA . GLU A 1 118 ? -7.690 14.230 -8.345 1.00 93.75 118 GLU A CA 1
ATOM 902 C C . GLU A 1 118 ? -6.186 14.019 -8.548 1.00 93.75 118 GLU A C 1
ATOM 904 O O . GLU A 1 118 ? -5.667 14.011 -9.666 1.00 93.75 118 GLU A O 1
ATOM 909 N N . GLU A 1 119 ? -5.471 13.840 -7.442 1.00 93.94 119 GLU A N 1
ATOM 910 C CA . GLU A 1 119 ? -4.039 13.553 -7.447 1.00 93.94 119 GLU A CA 1
ATOM 911 C C . GLU A 1 119 ? -3.814 12.036 -7.564 1.00 93.94 119 GLU A C 1
ATOM 913 O O . GLU A 1 119 ? -4.305 11.295 -6.710 1.00 93.94 119 GLU A O 1
ATOM 918 N N . PRO A 1 120 ? -3.107 11.528 -8.588 1.00 95.31 120 PRO A N 1
ATOM 919 C CA . PRO A 1 120 ? -2.796 10.111 -8.682 1.00 95.31 120 PRO A CA 1
ATOM 920 C C . PRO A 1 120 ? -1.627 9.726 -7.768 1.00 95.31 120 PRO A C 1
ATOM 922 O O . PRO A 1 120 ? -0.667 10.467 -7.578 1.00 95.31 120 PRO A O 1
ATOM 925 N N . VAL A 1 121 ? -1.692 8.506 -7.248 1.00 94.19 121 VAL A N 1
ATOM 926 C CA . VAL A 1 121 ? -0.647 7.861 -6.456 1.00 94.19 121 VAL A CA 1
ATOM 927 C C . VAL A 1 121 ? -0.330 6.521 -7.099 1.00 94.19 121 VAL A C 1
ATOM 929 O O . VAL A 1 121 ? -1.231 5.705 -7.308 1.00 94.19 121 VAL A O 1
ATOM 932 N N . ILE A 1 122 ? 0.949 6.291 -7.395 1.00 96.31 122 ILE A N 1
ATOM 933 C CA . ILE A 1 122 ? 1.429 5.038 -7.975 1.00 96.31 122 ILE A CA 1
ATOM 934 C C . ILE A 1 122 ? 1.877 4.127 -6.833 1.00 96.31 122 ILE A C 1
ATOM 936 O O . ILE A 1 122 ? 2.760 4.476 -6.051 1.00 96.31 122 ILE A O 1
ATOM 940 N N . LEU A 1 123 ? 1.256 2.957 -6.743 1.00 95.50 123 LEU A N 1
ATOM 941 C CA . LEU A 1 123 ? 1.539 1.933 -5.748 1.00 95.50 123 LEU A CA 1
ATOM 942 C C . LEU A 1 123 ? 2.139 0.724 -6.445 1.00 95.50 123 LEU A C 1
ATOM 944 O O . LEU A 1 123 ? 1.511 0.156 -7.342 1.00 95.50 123 LEU A O 1
ATOM 948 N N . VAL A 1 124 ? 3.322 0.301 -6.017 1.00 94.06 124 VAL A N 1
ATOM 949 C CA . VAL A 1 124 ? 3.952 -0.911 -6.538 1.00 94.06 124 VAL A CA 1
ATOM 950 C C . VAL A 1 124 ? 4.118 -1.948 -5.447 1.00 94.06 124 VAL A C 1
ATOM 952 O O . VAL A 1 124 ? 4.664 -1.684 -4.378 1.00 94.06 124 VAL A O 1
ATOM 955 N N . GLY A 1 125 ? 3.611 -3.144 -5.727 1.00 92.69 125 GLY A N 1
ATOM 956 C CA . GLY A 1 125 ? 3.822 -4.299 -4.879 1.00 92.69 125 GLY A CA 1
ATOM 957 C C . GLY A 1 125 ? 5.113 -5.041 -5.168 1.00 92.69 125 GLY A C 1
ATOM 958 O O . GLY A 1 125 ? 5.875 -4.730 -6.081 1.00 92.69 125 GLY A O 1
ATOM 959 N N . ARG A 1 126 ? 5.340 -6.080 -4.366 1.00 90.06 126 ARG A N 1
ATOM 960 C CA . ARG A 1 126 ? 6.500 -6.969 -4.479 1.00 90.06 126 ARG A CA 1
ATOM 961 C C . ARG A 1 126 ? 6.283 -8.002 -5.585 1.00 90.06 126 ARG A C 1
ATOM 963 O O . ARG A 1 126 ? 6.055 -9.173 -5.298 1.00 90.06 126 ARG A O 1
ATOM 970 N N . SER A 1 127 ? 6.333 -7.549 -6.829 1.00 92.19 127 SER A N 1
ATOM 971 C CA . SER A 1 127 ? 6.279 -8.373 -8.041 1.00 92.19 127 SER A CA 1
ATOM 972 C C . SER A 1 127 ? 7.390 -7.971 -9.006 1.00 92.19 127 SER A C 1
ATOM 974 O O . SER A 1 127 ? 8.058 -6.951 -8.805 1.00 92.19 127 SER A O 1
ATOM 976 N N . ALA A 1 128 ? 7.574 -8.744 -10.073 1.00 92.19 128 ALA A N 1
ATOM 977 C CA . ALA A 1 128 ? 8.499 -8.373 -11.131 1.00 92.19 128 ALA A CA 1
ATOM 978 C C . ALA A 1 128 ? 8.079 -7.063 -11.821 1.00 92.19 128 ALA A C 1
ATOM 980 O O . ALA A 1 128 ? 8.901 -6.164 -12.005 1.00 92.19 128 ALA A O 1
ATOM 981 N N . ALA A 1 129 ? 6.776 -6.899 -12.081 1.00 90.25 129 ALA A N 1
ATOM 982 C CA . ALA A 1 129 ? 6.202 -5.657 -12.593 1.00 90.25 129 ALA A CA 1
ATOM 983 C C . ALA A 1 129 ? 6.492 -4.449 -11.691 1.00 90.25 129 ALA A C 1
ATOM 985 O O . ALA A 1 129 ? 6.869 -3.391 -12.192 1.00 90.25 129 ALA A O 1
ATOM 986 N N . GLY A 1 130 ? 6.341 -4.608 -10.371 1.00 90.19 130 GLY A N 1
ATOM 987 C CA . GLY A 1 130 ? 6.723 -3.576 -9.411 1.00 90.19 130 GLY A CA 1
ATOM 988 C C . GLY A 1 130 ? 8.202 -3.244 -9.544 1.00 90.19 130 GLY A C 1
ATOM 989 O O . GLY A 1 130 ? 8.555 -2.085 -9.739 1.00 90.19 130 GLY A O 1
ATOM 990 N N . MET A 1 131 ? 9.045 -4.279 -9.575 1.00 89.50 131 MET A N 1
ATOM 991 C CA . MET A 1 131 ? 10.496 -4.154 -9.662 1.00 89.50 131 MET A CA 1
ATOM 992 C C . MET A 1 131 ? 10.988 -3.376 -10.872 1.00 89.50 131 MET A C 1
ATOM 994 O O . MET A 1 131 ? 11.950 -2.632 -10.721 1.00 89.50 131 MET A O 1
ATOM 998 N N . TYR A 1 132 ? 10.325 -3.472 -12.024 1.00 90.56 132 TYR A N 1
ATOM 999 C CA . TYR A 1 132 ? 10.671 -2.679 -13.206 1.00 90.56 132 TYR A CA 1
ATOM 1000 C C . TYR A 1 132 ? 10.538 -1.180 -13.019 1.00 90.56 132 TYR A C 1
ATOM 1002 O O . TYR A 1 132 ? 11.174 -0.442 -13.756 1.00 90.56 132 TYR A O 1
ATOM 1010 N N . LEU A 1 133 ? 9.722 -0.737 -12.069 1.00 91.25 133 LEU A N 1
ATOM 1011 C CA . LEU A 1 133 ? 9.410 0.669 -11.870 1.00 91.25 133 LEU A CA 1
ATOM 1012 C C . LEU A 1 133 ? 10.280 1.325 -10.783 1.00 91.25 133 LEU A C 1
ATOM 1014 O O . LEU A 1 133 ? 10.246 2.548 -10.647 1.00 91.25 133 LEU A O 1
ATOM 1018 N N . HIS A 1 134 ? 11.082 0.554 -10.039 1.00 89.75 134 HIS A N 1
ATOM 1019 C CA . HIS A 1 134 ? 11.947 1.093 -8.985 1.00 89.75 134 HIS A CA 1
ATOM 1020 C C . HIS A 1 134 ? 13.051 1.993 -9.533 1.00 89.75 134 HIS A C 1
ATOM 1022 O O . HIS A 1 134 ? 13.541 1.804 -10.644 1.00 89.75 134 HIS A O 1
ATOM 1028 N N . ALA A 1 135 ? 13.468 2.952 -8.705 1.00 89.19 135 ALA A N 1
ATOM 1029 C CA . ALA A 1 135 ? 14.476 3.942 -9.061 1.00 89.19 135 ALA A CA 1
ATOM 1030 C C . ALA A 1 135 ? 15.804 3.318 -9.510 1.00 89.19 135 ALA A C 1
ATOM 1032 O O . ALA A 1 135 ? 16.380 3.746 -10.507 1.00 89.19 135 ALA A O 1
ATOM 1033 N N . ASP A 1 136 ? 16.229 2.256 -8.825 1.00 88.31 136 ASP A N 1
ATOM 1034 C CA . ASP A 1 136 ? 17.486 1.563 -9.085 1.00 88.31 136 ASP A CA 1
ATOM 1035 C C . ASP A 1 136 ? 17.534 0.912 -10.473 1.00 88.31 136 ASP A C 1
ATOM 1037 O O . ASP A 1 136 ? 18.621 0.691 -10.995 1.00 88.31 136 ASP A O 1
ATOM 1041 N N . ARG A 1 137 ? 16.392 0.644 -11.117 1.00 88.44 137 ARG A N 1
ATOM 1042 C CA . ARG A 1 137 ? 16.343 0.063 -12.469 1.00 88.44 137 ARG A CA 1
ATOM 1043 C C . ARG A 1 137 ? 16.687 1.035 -13.582 1.00 88.44 137 ARG A C 1
ATOM 1045 O O . ARG A 1 137 ? 16.879 0.589 -14.714 1.00 88.44 137 ARG A O 1
ATOM 1052 N N . TRP A 1 138 ? 16.789 2.322 -13.279 1.00 88.88 138 TRP A N 1
ATOM 1053 C CA . TRP A 1 138 ? 16.991 3.364 -14.271 1.00 88.88 138 TRP A CA 1
ATOM 1054 C C . TRP A 1 138 ? 18.412 3.912 -14.209 1.00 88.88 138 TRP A C 1
ATOM 1056 O O . TRP A 1 138 ? 18.902 4.282 -13.146 1.00 88.88 138 TRP A O 1
ATOM 1066 N N . GLY A 1 139 ? 19.088 3.977 -15.353 1.00 86.81 139 GLY A N 1
ATOM 1067 C CA . GLY A 1 139 ? 20.453 4.488 -15.425 1.00 86.81 139 GLY A CA 1
ATOM 1068 C C . GLY A 1 139 ? 21.245 3.947 -16.607 1.00 86.81 139 GLY A C 1
ATOM 1069 O O . GLY A 1 139 ? 20.691 3.398 -17.555 1.00 86.81 139 GLY A O 1
ATOM 1070 N N . SER A 1 140 ? 22.563 4.133 -16.550 1.00 85.12 140 SER A N 1
ATOM 1071 C CA . SER A 1 140 ? 23.504 3.771 -17.617 1.00 85.12 140 SER A CA 1
ATOM 1072 C C . SER A 1 140 ? 24.268 2.467 -17.359 1.00 85.12 140 SER A C 1
ATOM 1074 O O . SER A 1 140 ? 25.075 2.055 -18.193 1.00 85.12 140 SER A O 1
ATOM 1076 N N . SER A 1 141 ? 24.048 1.812 -16.213 1.00 87.00 141 SER A N 1
ATOM 1077 C CA . SER A 1 141 ? 24.700 0.536 -15.899 1.00 87.00 141 SER A CA 1
ATOM 1078 C C . SER A 1 141 ? 24.149 -0.602 -16.763 1.00 87.00 141 SER A C 1
ATOM 1080 O O . SER A 1 141 ? 22.994 -0.580 -17.164 1.00 87.00 141 SER A O 1
ATOM 1082 N N . ALA A 1 142 ? 24.939 -1.659 -16.981 1.00 83.06 142 ALA A N 1
ATOM 1083 C CA . ALA A 1 142 ? 24.568 -2.782 -17.856 1.00 83.06 142 ALA A CA 1
ATOM 1084 C C . ALA A 1 142 ? 23.289 -3.546 -17.442 1.00 83.06 142 ALA A C 1
ATOM 1086 O O . ALA A 1 142 ? 22.684 -4.224 -18.266 1.00 83.06 142 ALA A O 1
ATOM 1087 N N . TRP A 1 143 ? 22.898 -3.465 -16.169 1.00 81.31 143 TRP A N 1
ATOM 1088 C CA . TRP A 1 143 ? 21.685 -4.082 -15.617 1.00 81.31 143 TRP A CA 1
ATOM 1089 C C . TRP A 1 143 ? 20.513 -3.092 -15.486 1.00 81.31 143 TRP A C 1
ATOM 1091 O O . TRP A 1 143 ? 19.419 -3.488 -15.079 1.00 81.31 143 TRP A O 1
ATOM 1101 N N . GLN A 1 144 ? 20.746 -1.818 -15.809 1.00 86.81 144 GLN A N 1
ATOM 1102 C CA . GLN A 1 144 ? 19.764 -0.739 -15.786 1.00 86.81 144 GLN A CA 1
ATOM 1103 C C . GLN A 1 144 ? 19.252 -0.457 -17.199 1.00 86.81 144 GLN A C 1
ATOM 1105 O O . GLN A 1 144 ? 19.892 -0.779 -18.199 1.00 86.81 144 GLN A O 1
ATOM 1110 N N . MET A 1 145 ? 18.079 0.160 -17.272 1.00 85.12 145 MET A N 1
ATOM 1111 C CA . MET A 1 145 ? 17.506 0.677 -18.505 1.00 85.12 145 MET A CA 1
ATOM 1112 C C . MET A 1 145 ? 17.624 2.199 -18.525 1.00 85.12 145 MET A C 1
ATOM 1114 O O . MET A 1 145 ? 17.450 2.857 -17.500 1.00 85.12 145 MET A O 1
ATOM 1118 N N . GLU A 1 146 ? 17.857 2.775 -19.701 1.00 87.56 146 GLU A N 1
ATOM 1119 C CA . GLU A 1 146 ? 17.725 4.219 -19.874 1.00 87.56 146 GLU A CA 1
ATOM 1120 C C . GLU A 1 146 ? 16.288 4.651 -19.538 1.00 87.56 146 GLU A C 1
ATOM 1122 O O . GLU A 1 146 ? 15.319 4.079 -20.048 1.00 87.56 146 GLU A O 1
ATOM 1127 N N . ALA A 1 147 ? 16.152 5.646 -18.660 1.00 86.62 147 ALA A N 1
ATOM 1128 C CA . ALA A 1 147 ? 14.855 6.156 -18.243 1.00 86.62 147 ALA A CA 1
ATOM 1129 C C . ALA A 1 147 ? 14.098 6.743 -19.451 1.00 86.62 147 ALA A C 1
ATOM 1131 O O . ALA A 1 147 ? 14.629 7.621 -20.136 1.00 86.62 147 ALA A O 1
ATOM 1132 N N . PRO A 1 148 ? 12.850 6.314 -19.720 1.00 86.81 148 PRO A N 1
ATOM 1133 C CA . PRO A 1 148 ? 11.978 7.022 -20.650 1.00 86.81 148 PRO A CA 1
ATOM 1134 C C . PRO A 1 148 ? 11.780 8.481 -20.219 1.00 86.81 148 PRO A C 1
ATOM 1136 O O . PRO A 1 148 ? 11.876 8.794 -19.038 1.00 86.81 148 PRO A O 1
ATOM 1139 N N . THR A 1 149 ? 11.402 9.370 -21.142 1.00 87.75 149 THR A N 1
ATOM 1140 C CA . THR A 1 149 ? 11.191 10.802 -20.838 1.00 87.75 149 THR A CA 1
ATOM 1141 C C . THR A 1 149 ? 10.132 11.066 -19.767 1.00 87.75 149 THR A C 1
ATOM 1143 O O . THR A 1 149 ? 10.172 12.102 -19.113 1.00 87.75 149 THR A O 1
ATOM 1146 N N . SER A 1 150 ? 9.178 10.149 -19.595 1.00 89.38 150 SER A N 1
ATOM 1147 C CA . SER A 1 150 ? 8.158 10.206 -18.546 1.00 89.38 150 SER A CA 1
ATOM 1148 C C . SER A 1 150 ? 8.688 9.796 -17.170 1.00 89.38 150 SER A C 1
ATOM 1150 O O . SER A 1 150 ? 8.006 10.018 -16.177 1.00 89.38 150 SER A O 1
ATOM 1152 N N . VAL A 1 151 ? 9.864 9.167 -17.083 1.00 92.44 151 VAL A N 1
ATOM 1153 C CA . VAL A 1 151 ? 10.445 8.682 -15.828 1.00 92.44 151 VAL A CA 1
ATOM 1154 C C . VAL A 1 151 ? 11.514 9.653 -15.347 1.00 92.44 151 VAL A C 1
ATOM 1156 O O . VAL A 1 151 ? 12.478 9.933 -16.055 1.00 92.44 151 VAL A O 1
ATOM 1159 N N . THR A 1 152 ? 11.376 10.137 -14.114 1.00 92.56 152 THR A N 1
ATOM 1160 C CA . THR A 1 152 ? 12.420 10.935 -13.458 1.00 92.56 152 THR A CA 1
ATOM 1161 C C . THR A 1 152 ? 12.820 10.310 -12.132 1.00 92.56 152 THR A C 1
ATOM 1163 O O . THR A 1 152 ? 11.979 9.803 -11.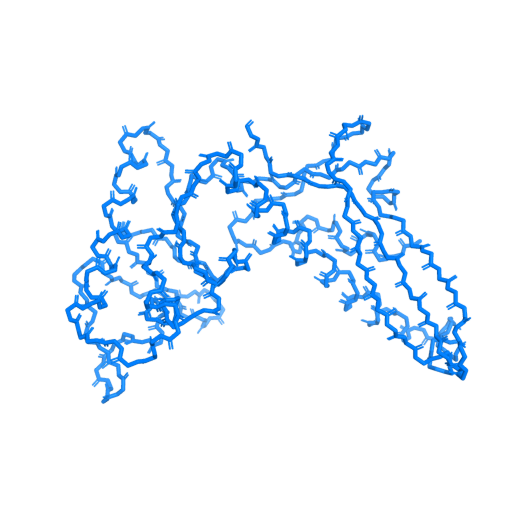391 1.00 92.56 152 THR A O 1
ATOM 1166 N N . ILE A 1 153 ? 14.119 10.340 -11.832 1.00 90.69 153 ILE A N 1
ATOM 1167 C CA . ILE A 1 153 ? 14.670 9.870 -10.560 1.00 90.69 153 ILE A CA 1
ATOM 1168 C C . ILE A 1 153 ? 15.030 11.084 -9.724 1.00 90.69 153 ILE A C 1
ATOM 1170 O O . ILE A 1 153 ? 15.702 11.997 -10.205 1.00 90.69 153 ILE A O 1
ATOM 1174 N N . ARG A 1 154 ? 14.559 11.117 -8.478 1.00 89.88 154 ARG A N 1
ATOM 1175 C CA . ARG A 1 154 ? 14.860 12.204 -7.542 1.00 89.88 154 ARG A CA 1
ATOM 1176 C C . ARG A 1 154 ? 15.454 11.634 -6.264 1.00 89.88 154 ARG A C 1
ATOM 1178 O O . ARG A 1 154 ? 14.995 10.614 -5.753 1.00 89.88 154 ARG A O 1
ATOM 1185 N N . HIS A 1 155 ? 16.450 12.327 -5.727 1.00 82.69 155 HIS A N 1
ATOM 1186 C CA . HIS A 1 155 ? 17.054 11.975 -4.448 1.00 82.69 155 HIS A CA 1
ATOM 1187 C C . HIS A 1 155 ? 16.220 12.556 -3.305 1.00 82.69 155 HIS A C 1
ATOM 1189 O O . HIS A 1 155 ? 15.957 13.760 -3.258 1.00 82.69 155 HIS A O 1
ATOM 1195 N N . GLY A 1 156 ? 15.795 11.701 -2.380 1.00 70.44 156 GLY A N 1
ATOM 1196 C CA . GLY A 1 156 ? 15.156 12.128 -1.144 1.00 70.44 156 GLY A CA 1
ATOM 1197 C C . GLY A 1 156 ? 16.168 12.658 -0.130 1.00 70.44 156 GLY A C 1
ATOM 1198 O O . GLY A 1 156 ? 17.352 12.326 -0.168 1.00 70.44 156 GLY A O 1
ATOM 1199 N N . ALA A 1 157 ? 15.680 13.431 0.842 1.00 64.69 157 ALA A N 1
ATOM 1200 C CA . ALA A 1 157 ? 16.500 14.038 1.897 1.00 64.69 157 ALA A CA 1
ATOM 1201 C C . ALA A 1 157 ? 17.291 13.022 2.755 1.00 64.69 157 ALA A C 1
ATOM 1203 O O . ALA A 1 157 ? 18.249 13.400 3.421 1.00 64.69 157 ALA A O 1
ATOM 1204 N N . GLY A 1 158 ? 16.910 11.738 2.729 1.00 63.38 158 GLY A N 1
ATOM 1205 C CA . GLY A 1 158 ? 17.590 10.636 3.421 1.00 63.38 158 GLY A CA 1
ATOM 1206 C C . GLY A 1 158 ? 18.546 9.807 2.554 1.00 63.38 158 GLY A C 1
ATOM 1207 O O . GLY A 1 158 ? 18.949 8.731 2.984 1.00 63.38 158 GLY A O 1
ATOM 1208 N N . GLY A 1 159 ? 18.869 10.246 1.331 1.00 62.47 159 GLY A N 1
ATOM 1209 C CA . GLY A 1 159 ? 19.791 9.542 0.426 1.00 62.47 159 GLY A CA 1
ATOM 1210 C C . GLY A 1 159 ? 19.184 8.377 -0.366 1.00 62.47 159 GLY A C 1
ATOM 1211 O O . GLY A 1 159 ? 19.886 7.766 -1.165 1.00 62.47 159 GLY A O 1
ATOM 1212 N N . GLY A 1 160 ? 17.894 8.078 -0.182 1.00 75.62 160 GLY A N 1
ATOM 1213 C CA . GLY A 1 160 ? 17.154 7.134 -1.025 1.00 75.62 160 GLY A CA 1
ATOM 1214 C C . GLY A 1 160 ? 16.718 7.766 -2.348 1.00 75.62 160 GLY A C 1
ATOM 1215 O O . GLY A 1 160 ? 16.389 8.953 -2.392 1.00 75.62 160 GLY A O 1
ATOM 1216 N N . GLU A 1 161 ? 16.703 6.978 -3.419 1.00 85.00 161 GLU A N 1
ATOM 1217 C CA . GLU A 1 161 ? 16.195 7.393 -4.728 1.00 85.00 161 GLU A CA 1
ATOM 1218 C C . GLU A 1 161 ? 14.717 7.030 -4.875 1.00 85.00 161 GLU A C 1
ATOM 1220 O O . GLU A 1 161 ? 14.290 5.938 -4.502 1.00 85.00 161 GLU A O 1
ATOM 1225 N N . PHE A 1 162 ? 13.942 7.951 -5.441 1.00 86.88 162 PHE A N 1
ATOM 1226 C CA . PHE A 1 162 ? 12.524 7.769 -5.722 1.00 86.88 162 PHE A CA 1
ATOM 1227 C C . PHE A 1 162 ? 12.279 7.924 -7.218 1.00 86.88 162 PHE A C 1
ATOM 1229 O O . PHE A 1 162 ? 12.727 8.899 -7.829 1.00 86.88 162 PHE A O 1
ATOM 1236 N N . ALA A 1 163 ? 11.555 6.966 -7.793 1.00 91.06 163 ALA A N 1
ATOM 1237 C CA . ALA A 1 163 ? 11.098 7.044 -9.169 1.00 91.06 163 ALA A CA 1
ATOM 1238 C C . ALA A 1 163 ? 9.794 7.842 -9.246 1.00 91.06 163 ALA A C 1
ATOM 1240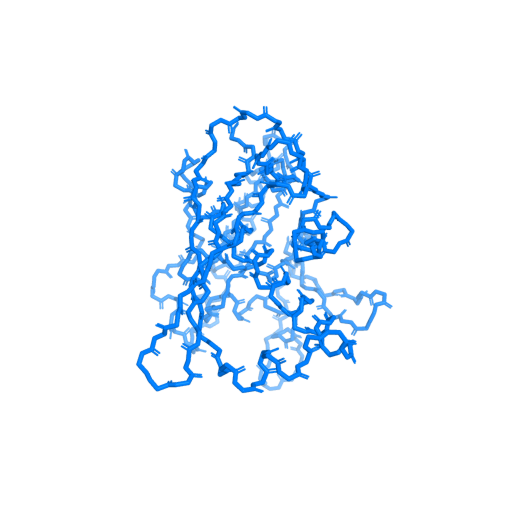 O O . ALA A 1 163 ? 8.925 7.743 -8.375 1.00 91.06 163 ALA A O 1
ATOM 1241 N N . PHE A 1 164 ? 9.662 8.616 -10.314 1.00 93.25 164 PHE A N 1
ATOM 1242 C CA . PHE A 1 164 ? 8.463 9.365 -10.650 1.00 93.25 164 PHE A CA 1
ATOM 1243 C C . PHE A 1 164 ? 8.062 9.040 -12.081 1.00 93.25 164 PHE A C 1
ATOM 1245 O O . PHE A 1 164 ? 8.929 8.980 -12.951 1.00 93.25 164 PHE A O 1
ATOM 1252 N N . ILE A 1 165 ? 6.763 8.880 -12.332 1.00 94.19 165 ILE A N 1
ATOM 1253 C CA . ILE A 1 165 ? 6.203 8.743 -13.684 1.00 94.19 165 ILE A CA 1
ATOM 1254 C C . ILE A 1 165 ? 5.292 9.943 -13.931 1.00 94.19 165 ILE A C 1
ATOM 1256 O O . ILE A 1 165 ? 4.301 10.119 -13.226 1.00 94.19 165 ILE A O 1
ATOM 1260 N N . ASP A 1 166 ? 5.650 10.782 -14.901 1.00 92.94 166 ASP A N 1
ATOM 1261 C CA . ASP A 1 166 ? 5.016 12.075 -15.195 1.00 92.94 166 ASP A CA 1
ATOM 1262 C C . ASP A 1 166 ? 4.883 12.965 -13.952 1.00 92.94 166 ASP A C 1
ATOM 1264 O O . ASP A 1 166 ? 3.815 13.495 -13.648 1.00 92.94 166 ASP A O 1
ATOM 1268 N N . ASP A 1 167 ? 5.988 13.083 -13.212 1.00 91.75 167 ASP A N 1
ATOM 1269 C CA . ASP A 1 167 ? 6.109 13.813 -11.944 1.00 91.75 167 ASP A CA 1
ATOM 1270 C C . ASP A 1 167 ? 5.291 13.255 -10.766 1.00 91.75 167 ASP A C 1
ATOM 1272 O O . ASP A 1 167 ? 5.308 13.852 -9.686 1.00 91.75 167 ASP A O 1
ATOM 1276 N N . TRP A 1 168 ? 4.660 12.084 -10.916 1.00 92.81 168 TRP A N 1
ATOM 1277 C CA . TRP A 1 168 ? 3.952 11.409 -9.827 1.00 92.81 168 TRP A CA 1
ATOM 1278 C C . TRP A 1 168 ? 4.840 10.405 -9.098 1.00 92.81 168 TRP A C 1
ATOM 1280 O O . TRP A 1 168 ? 5.430 9.544 -9.755 1.00 92.81 168 TRP A O 1
ATOM 1290 N N . PRO A 1 169 ? 4.939 10.487 -7.760 1.00 90.12 169 PRO A N 1
ATOM 1291 C CA . PRO A 1 169 ? 5.785 9.595 -6.985 1.00 90.12 169 PRO A CA 1
ATOM 1292 C C . PRO A 1 169 ? 5.264 8.161 -7.017 1.00 90.12 169 PRO A C 1
ATOM 1294 O O . PRO A 1 169 ? 4.060 7.901 -6.923 1.00 90.12 169 PRO A O 1
ATOM 1297 N N . LEU A 1 170 ? 6.214 7.238 -7.090 1.00 91.81 170 LEU A N 1
ATOM 1298 C CA . LEU A 1 170 ? 5.995 5.816 -6.910 1.00 91.81 170 LEU A CA 1
ATOM 1299 C C . LEU A 1 170 ? 6.321 5.407 -5.474 1.00 91.81 170 LEU A C 1
ATOM 1301 O O . LEU A 1 170 ? 7.356 5.788 -4.926 1.00 91.81 170 LEU A O 1
ATOM 1305 N N . PHE A 1 171 ? 5.429 4.615 -4.879 1.00 91.69 171 PHE A N 1
ATOM 1306 C CA . PHE A 1 171 ? 5.572 4.113 -3.518 1.00 91.69 171 PHE A CA 1
ATOM 1307 C C . PHE A 1 171 ? 5.555 2.590 -3.477 1.00 91.69 171 PHE A C 1
ATOM 1309 O O . PHE A 1 171 ? 4.637 1.955 -4.004 1.00 91.69 171 PHE A O 1
ATOM 1316 N N . ASP A 1 172 ? 6.520 2.030 -2.753 1.00 90.75 172 ASP A N 1
ATOM 1317 C CA . ASP A 1 172 ? 6.489 0.633 -2.339 1.00 90.75 172 ASP A CA 1
ATOM 1318 C C . ASP A 1 172 ? 5.315 0.411 -1.394 1.00 90.75 172 ASP A C 1
ATOM 1320 O O . ASP A 1 172 ? 5.188 1.061 -0.352 1.00 90.75 172 ASP A O 1
ATOM 1324 N N . PHE A 1 173 ? 4.448 -0.526 -1.755 1.00 92.25 173 PHE A N 1
ATOM 1325 C CA . PHE A 1 173 ? 3.200 -0.750 -1.051 1.00 92.25 173 PHE A CA 1
ATOM 1326 C C . PHE A 1 173 ? 2.834 -2.231 -1.071 1.00 92.25 173 PHE A C 1
ATOM 1328 O O . PHE A 1 173 ? 3.005 -2.909 -2.075 1.00 92.25 173 PHE A O 1
ATOM 1335 N N . ASP A 1 174 ? 2.292 -2.769 0.020 1.00 92.12 174 ASP A N 1
ATOM 1336 C CA . ASP A 1 174 ? 1.790 -4.147 0.008 1.00 92.12 174 ASP A CA 1
ATOM 1337 C C . ASP A 1 174 ? 0.428 -4.200 -0.698 1.00 92.12 174 ASP A C 1
ATOM 1339 O O . ASP A 1 174 ? -0.631 -4.074 -0.080 1.00 92.12 174 ASP A O 1
ATOM 1343 N N . THR A 1 175 ? 0.466 -4.348 -2.018 1.00 94.75 175 THR A N 1
ATOM 1344 C CA . THR A 1 175 ? -0.712 -4.440 -2.881 1.00 94.75 175 THR A CA 1
ATOM 1345 C C . THR A 1 175 ? -1.188 -5.893 -3.049 1.00 94.75 175 THR A C 1
ATOM 1347 O O . THR A 1 175 ? -0.408 -6.838 -2.865 1.00 94.75 175 THR A O 1
ATOM 1350 N N . PRO A 1 176 ? -2.461 -6.118 -3.432 1.00 94.31 176 PRO A N 1
ATOM 1351 C CA . PRO A 1 176 ? -2.950 -7.449 -3.784 1.00 94.31 176 PRO A CA 1
ATOM 1352 C C . PRO A 1 176 ? -2.098 -8.092 -4.882 1.00 94.31 176 PRO A C 1
ATOM 1354 O O . PRO A 1 176 ? -1.831 -7.473 -5.911 1.00 94.31 176 PRO A O 1
ATOM 1357 N N . ASN A 1 177 ? -1.672 -9.336 -4.646 1.00 92.62 177 ASN A N 1
ATOM 1358 C CA . ASN A 1 177 ? -0.786 -10.120 -5.518 1.00 92.62 177 ASN A CA 1
ATOM 1359 C C . ASN A 1 177 ? 0.553 -9.443 -5.874 1.00 92.62 177 ASN A C 1
ATOM 1361 O O . ASN A 1 177 ? 1.214 -9.862 -6.819 1.00 92.62 177 ASN A O 1
ATOM 1365 N N . GLY A 1 178 ? 0.957 -8.400 -5.142 1.00 92.81 178 GLY A N 1
ATOM 1366 C CA . GLY A 1 178 ? 2.146 -7.618 -5.471 1.00 92.81 178 GLY A CA 1
ATOM 1367 C C . GLY A 1 178 ? 2.004 -6.762 -6.736 1.00 92.81 178 GLY A C 1
ATOM 1368 O O . GLY A 1 178 ? 3.008 -6.256 -7.229 1.00 92.81 178 GLY A O 1
ATOM 1369 N N . ASP A 1 179 ? 0.795 -6.591 -7.272 1.00 95.69 179 ASP A N 1
ATOM 1370 C CA . ASP A 1 179 ? 0.560 -5.872 -8.526 1.00 95.69 179 ASP A CA 1
ATOM 1371 C C . ASP A 1 179 ? 0.796 -4.350 -8.397 1.00 95.69 179 ASP A C 1
ATOM 1373 O O . ASP A 1 179 ? 0.832 -3.774 -7.307 1.00 95.69 179 ASP A O 1
ATOM 1377 N N . CYS A 1 180 ? 0.943 -3.676 -9.532 1.00 96.75 180 CYS A N 1
ATOM 1378 C CA . CYS A 1 180 ? 0.984 -2.225 -9.633 1.00 96.75 180 CYS A CA 1
ATOM 1379 C C . CYS A 1 180 ? -0.437 -1.659 -9.728 1.00 96.75 180 CYS A C 1
ATOM 1381 O O . CYS A 1 180 ? -1.233 -2.088 -10.564 1.00 96.75 180 CYS A O 1
ATOM 1383 N N . TYR A 1 181 ? -0.737 -0.652 -8.912 1.00 97.06 181 TYR A N 1
ATOM 1384 C CA . TYR A 1 181 ? -1.991 0.092 -8.946 1.00 97.06 181 TYR A CA 1
ATOM 1385 C C . TYR A 1 181 ? -1.707 1.583 -9.079 1.00 97.06 181 TYR A C 1
ATOM 1387 O O . TYR A 1 181 ? -0.711 2.093 -8.572 1.00 97.06 181 TYR A O 1
ATOM 1395 N N . VAL A 1 182 ? -2.634 2.300 -9.706 1.00 96.62 182 VAL A N 1
ATOM 1396 C CA . VAL A 1 182 ? -2.687 3.759 -9.610 1.00 96.62 182 VAL A CA 1
ATOM 1397 C C . VAL A 1 182 ? -4.057 4.134 -9.077 1.00 96.62 182 VAL A C 1
ATOM 1399 O O . VAL A 1 182 ? -5.087 3.820 -9.687 1.00 96.62 182 VAL A O 1
ATOM 1402 N N . ALA A 1 183 ? -4.051 4.782 -7.920 1.00 95.00 183 ALA A N 1
ATOM 1403 C CA . ALA A 1 183 ? -5.240 5.179 -7.186 1.00 95.00 183 ALA A CA 1
ATOM 1404 C C . ALA A 1 183 ? -5.239 6.687 -6.941 1.00 95.00 183 ALA A C 1
ATOM 1406 O O . ALA A 1 183 ? -4.213 7.351 -7.065 1.00 95.00 183 ALA A O 1
ATOM 1407 N N . SER A 1 184 ? -6.395 7.228 -6.576 1.00 93.75 184 SER A N 1
ATOM 1408 C CA . SER A 1 184 ? -6.483 8.602 -6.096 1.00 93.75 184 SER A CA 1
ATOM 1409 C C . SER A 1 184 ? -5.827 8.746 -4.728 1.00 93.75 184 SER A C 1
ATOM 1411 O O . SER A 1 184 ? -6.026 7.909 -3.843 1.00 93.75 184 SER A O 1
ATOM 1413 N N . ARG A 1 185 ? -5.114 9.851 -4.509 1.00 91.88 185 ARG A N 1
ATOM 1414 C CA . ARG A 1 185 ? -4.613 10.250 -3.191 1.00 91.88 185 ARG A CA 1
ATOM 1415 C C . ARG A 1 185 ? -5.747 10.338 -2.176 1.00 91.88 185 ARG A C 1
ATOM 1417 O O . ARG A 1 185 ? -5.543 9.962 -1.027 1.00 91.88 185 ARG A O 1
ATOM 1424 N N . ALA A 1 186 ? -6.941 10.768 -2.590 1.00 91.06 186 ALA A N 1
ATOM 1425 C CA . ALA A 1 186 ? -8.094 10.886 -1.700 1.00 91.06 186 ALA A CA 1
ATOM 1426 C C . ALA A 1 186 ? -8.457 9.544 -1.039 1.00 91.06 186 ALA A C 1
ATOM 1428 O O . ALA A 1 186 ? -8.758 9.518 0.154 1.00 91.06 186 ALA A O 1
ATOM 1429 N N . LEU A 1 187 ? -8.330 8.436 -1.779 1.00 91.88 187 LEU A N 1
ATOM 1430 C CA . LEU A 1 187 ? -8.573 7.082 -1.274 1.00 91.88 187 LEU A CA 1
ATOM 1431 C C . LEU A 1 187 ? -7.569 6.681 -0.186 1.00 91.88 187 LEU A C 1
ATOM 1433 O O . LEU A 1 187 ? -7.926 6.037 0.793 1.00 91.88 187 LEU A O 1
ATOM 1437 N N . LEU A 1 188 ? -6.300 7.053 -0.358 1.00 90.81 188 LEU A N 1
ATOM 1438 C CA . LEU A 1 188 ? -5.189 6.603 0.492 1.00 90.81 188 LEU A CA 1
ATOM 1439 C C . LEU A 1 188 ? -4.852 7.576 1.618 1.00 90.81 188 LEU A C 1
ATOM 1441 O O . LEU A 1 188 ? -3.992 7.289 2.449 1.00 90.81 188 LEU A O 1
ATOM 1445 N N . ARG A 1 189 ? -5.507 8.738 1.631 1.00 87.00 189 ARG A N 1
ATOM 1446 C CA . ARG A 1 189 ? -5.135 9.870 2.473 1.00 87.00 189 ARG A CA 1
ATOM 1447 C C . ARG A 1 189 ? -5.096 9.503 3.948 1.00 87.00 189 ARG A C 1
ATOM 1449 O O . ARG A 1 189 ? -4.149 9.849 4.646 1.00 87.00 189 ARG A O 1
ATOM 1456 N N . SER A 1 190 ? -6.119 8.801 4.423 1.00 88.75 190 SER A N 1
ATOM 1457 C CA . SER A 1 190 ? -6.200 8.404 5.821 1.00 88.75 190 SER A CA 1
ATOM 1458 C C . SER A 1 190 ? -6.720 6.989 5.971 1.00 88.75 190 SER A C 1
ATOM 1460 O O . SER A 1 190 ? -7.700 6.604 5.340 1.00 88.75 190 SER A O 1
ATOM 1462 N N . LEU A 1 191 ? -6.074 6.222 6.843 1.00 90.62 191 LEU A N 1
ATOM 1463 C CA . LEU A 1 191 ? -6.592 4.936 7.280 1.00 90.62 191 LEU A CA 1
ATOM 1464 C C . LEU A 1 191 ? -7.480 5.168 8.506 1.00 90.62 191 LEU A C 1
ATOM 1466 O O . LEU A 1 191 ? -7.022 5.672 9.532 1.00 90.62 191 LEU A O 1
ATOM 1470 N N . THR A 1 192 ? -8.750 4.784 8.400 1.00 91.00 192 THR A N 1
ATOM 1471 C CA . THR A 1 192 ? -9.686 4.839 9.523 1.00 91.00 192 THR A CA 1
ATOM 1472 C C . THR A 1 192 ? -9.573 3.565 10.342 1.00 91.00 192 THR A C 1
ATOM 1474 O O . THR A 1 192 ? -9.620 2.462 9.794 1.00 91.00 192 THR A O 1
ATOM 1477 N N . VAL A 1 193 ? -9.469 3.712 11.658 1.00 88.50 193 VAL A N 1
ATOM 1478 C CA . VAL A 1 193 ? -9.474 2.614 12.626 1.00 88.50 193 VAL A CA 1
ATOM 1479 C C . VAL A 1 193 ? -10.658 2.795 13.575 1.00 88.50 193 VAL A C 1
ATOM 1481 O O . VAL A 1 193 ? -10.967 3.913 13.994 1.00 88.50 193 VAL A O 1
ATOM 1484 N N . SER A 1 194 ? -11.330 1.692 13.904 1.00 87.06 194 SER A N 1
ATOM 1485 C CA . SER A 1 194 ? -12.486 1.677 14.806 1.00 87.06 194 SER A CA 1
ATOM 1486 C C . SER A 1 194 ? -12.161 0.956 16.113 1.00 87.06 194 SER A C 1
ATOM 1488 O O . SER A 1 194 ? -11.466 -0.060 16.132 1.00 87.06 194 SER A O 1
ATOM 1490 N N . GLY A 1 195 ? -12.674 1.504 17.212 1.00 81.88 195 GLY A N 1
ATOM 1491 C CA . GLY A 1 195 ? -12.542 1.004 18.578 1.00 81.88 195 GLY A CA 1
ATOM 1492 C C . GLY A 1 195 ? -13.277 1.925 19.554 1.00 81.88 195 GLY A C 1
ATOM 1493 O O . GLY A 1 195 ? -13.917 2.886 19.133 1.00 81.88 195 GLY A O 1
ATOM 1494 N N . SER A 1 196 ? -13.166 1.679 20.859 1.00 78.56 196 SER A N 1
ATOM 1495 C CA . SER A 1 196 ? -13.659 2.627 21.879 1.00 78.56 196 SER A CA 1
ATOM 1496 C C . SER A 1 196 ? -12.678 3.782 22.104 1.00 78.56 196 SER A C 1
ATOM 1498 O O . SER A 1 196 ? -13.076 4.933 22.257 1.00 78.56 196 SER A O 1
ATOM 1500 N N . THR A 1 197 ? -11.380 3.476 22.057 1.00 72.12 197 THR A N 1
ATOM 1501 C CA . THR A 1 197 ? -10.264 4.430 22.032 1.00 72.12 197 THR A CA 1
ATOM 1502 C C . THR A 1 197 ? -9.165 3.902 21.103 1.00 72.12 197 THR A C 1
ATOM 1504 O O . THR A 1 197 ? -9.191 2.726 20.738 1.00 72.12 197 THR A O 1
ATOM 1507 N N . ALA A 1 198 ? -8.155 4.711 20.763 1.00 65.12 198 ALA A N 1
ATOM 1508 C CA . ALA A 1 198 ? -6.978 4.223 20.029 1.00 65.12 198 ALA A CA 1
ATOM 1509 C C . ALA A 1 198 ? -6.270 3.056 20.755 1.00 65.12 198 ALA A C 1
ATOM 1511 O O . ALA A 1 198 ? -5.723 2.158 20.120 1.00 65.12 198 ALA A O 1
ATOM 1512 N N . ARG A 1 199 ? -6.333 3.026 22.096 1.00 67.81 199 ARG A N 1
ATOM 1513 C CA . ARG A 1 199 ? -5.785 1.937 22.917 1.00 67.81 199 ARG A CA 1
ATOM 1514 C C . ARG A 1 199 ? -6.593 0.642 22.791 1.00 67.81 199 ARG A C 1
ATOM 1516 O O . ARG A 1 199 ? -6.003 -0.429 22.874 1.00 67.81 199 ARG A O 1
ATOM 1523 N N . ASP A 1 200 ? -7.900 0.757 22.568 1.00 71.12 200 ASP A N 1
ATOM 1524 C CA . ASP A 1 200 ? -8.839 -0.370 22.476 1.00 71.12 200 ASP A CA 1
ATOM 1525 C C . ASP A 1 200 ? -9.171 -0.751 21.024 1.00 71.12 200 ASP A C 1
ATOM 1527 O O . ASP A 1 200 ? -9.942 -1.675 20.778 1.00 71.12 200 ASP A O 1
ATOM 1531 N N . ALA A 1 201 ? -8.592 -0.044 20.051 1.00 75.44 201 ALA A N 1
ATOM 1532 C CA . ALA A 1 201 ? -8.738 -0.309 18.622 1.00 75.44 201 ALA A CA 1
ATOM 1533 C C . ALA A 1 201 ? -8.141 -1.660 18.190 1.00 75.44 201 ALA A C 1
ATOM 1535 O O . ALA A 1 201 ? -8.458 -2.179 17.118 1.00 75.44 201 ALA A O 1
ATOM 1536 N N . MET A 1 202 ? -7.276 -2.235 19.029 1.00 82.62 202 MET A N 1
ATOM 1537 C CA . MET A 1 202 ? -6.731 -3.572 18.851 1.00 82.62 202 MET A CA 1
ATOM 1538 C C . MET A 1 202 ? -6.892 -4.392 20.129 1.00 82.62 202 MET A C 1
ATOM 1540 O O . MET A 1 202 ? -6.477 -3.981 21.210 1.00 82.62 202 MET A O 1
ATOM 1544 N N . ALA A 1 203 ? -7.420 -5.601 19.973 1.00 82.44 203 ALA A N 1
ATOM 1545 C CA . ALA A 1 203 ? -7.478 -6.624 21.003 1.00 82.44 203 ALA A CA 1
ATOM 1546 C C . ALA A 1 203 ? -6.374 -7.664 20.781 1.00 82.44 203 ALA A C 1
ATOM 1548 O O . ALA A 1 203 ? -6.065 -8.031 19.647 1.00 82.44 203 ALA A O 1
ATOM 1549 N N . ILE A 1 204 ? -5.795 -8.169 21.870 1.00 80.25 204 ILE A N 1
ATOM 1550 C CA . ILE A 1 204 ? -4.820 -9.263 21.834 1.00 80.25 204 ILE A CA 1
ATOM 1551 C C . ILE A 1 204 ? -5.263 -10.337 22.810 1.00 80.25 204 ILE A C 1
ATOM 1553 O O . ILE A 1 204 ? -5.479 -10.060 23.988 1.00 80.25 204 ILE A O 1
ATOM 1557 N N . THR A 1 205 ? -5.349 -11.569 22.327 1.00 84.31 205 THR A N 1
ATOM 1558 C CA . THR A 1 205 ? -5.548 -12.763 23.150 1.00 84.31 205 THR A CA 1
ATOM 1559 C C . THR A 1 205 ? -4.413 -13.744 22.901 1.00 84.31 205 THR A C 1
ATOM 1561 O O . THR A 1 205 ? -3.747 -13.690 21.865 1.00 84.31 205 THR A O 1
ATOM 1564 N N . TRP A 1 206 ? -4.151 -14.636 23.851 1.00 82.06 206 TRP A N 1
ATOM 1565 C CA . TRP A 1 206 ? -3.162 -15.688 23.660 1.00 82.06 206 TRP A CA 1
ATOM 1566 C C . TRP A 1 206 ? -3.568 -16.977 24.362 1.00 82.06 206 TRP A C 1
ATOM 1568 O O . TRP A 1 206 ? -4.313 -16.961 25.341 1.00 82.06 206 TRP A O 1
ATOM 1578 N N . VAL A 1 207 ? -3.071 -18.096 23.841 1.00 86.75 207 VAL A N 1
ATOM 1579 C CA . VAL A 1 207 ? -3.237 -19.428 24.431 1.00 86.75 207 VAL A CA 1
ATOM 1580 C C . VAL A 1 207 ? -1.904 -20.168 24.427 1.00 86.75 207 VAL A C 1
ATOM 1582 O O . VAL A 1 207 ? -1.092 -19.999 23.514 1.00 86.75 207 VAL A O 1
ATOM 1585 N N . GLN A 1 208 ? -1.670 -20.996 25.443 1.00 82.56 208 GLN A N 1
ATOM 1586 C CA . GLN A 1 208 ? -0.515 -21.886 25.470 1.00 82.56 208 GLN A CA 1
ATOM 1587 C C . GLN A 1 208 ? -0.799 -23.114 24.595 1.00 82.56 208 GLN A C 1
ATOM 1589 O O . GLN A 1 208 ? -1.738 -23.869 24.843 1.00 82.56 208 GLN A O 1
ATOM 1594 N N . ALA A 1 209 ? 0.004 -23.300 23.551 1.00 83.19 209 ALA A N 1
ATOM 1595 C CA . ALA A 1 209 ? -0.012 -24.486 22.707 1.00 83.19 209 ALA A CA 1
ATOM 1596 C C . ALA A 1 209 ? 0.877 -25.597 23.293 1.00 83.19 209 ALA A C 1
ATOM 1598 O O . ALA A 1 209 ? 1.634 -25.392 24.244 1.00 83.19 209 ALA A O 1
ATOM 1599 N N . LYS A 1 210 ? 0.795 -26.804 22.714 1.00 76.50 210 LYS A N 1
ATOM 1600 C CA . LYS A 1 210 ? 1.663 -27.929 23.095 1.00 76.50 210 LYS A CA 1
ATOM 1601 C C . LYS A 1 210 ? 3.140 -27.575 22.886 1.00 76.50 210 LYS A C 1
ATOM 1603 O O . LYS A 1 210 ? 3.509 -27.158 21.792 1.00 76.50 210 LYS A O 1
ATOM 1608 N N . GLY A 1 211 ? 3.946 -27.837 23.919 1.00 70.56 211 GLY A N 1
ATOM 1609 C CA . GLY A 1 211 ? 5.387 -27.577 23.968 1.00 70.56 211 GLY A CA 1
ATOM 1610 C C . GLY A 1 211 ? 5.688 -26.084 23.976 1.00 70.56 211 GLY A C 1
ATOM 1611 O O . GLY A 1 211 ? 5.665 -25.497 22.911 1.00 70.56 211 GLY A O 1
ATOM 1612 N N . ASP A 1 212 ? 5.923 -25.492 25.153 1.00 78.19 212 ASP A N 1
ATOM 1613 C CA . ASP A 1 212 ? 6.442 -24.136 25.444 1.00 78.19 212 ASP A CA 1
ATOM 1614 C C . ASP A 1 212 ? 6.130 -22.983 24.466 1.00 78.19 212 ASP A C 1
ATOM 1616 O O . ASP A 1 212 ? 6.841 -21.983 24.445 1.00 78.19 212 ASP A O 1
ATOM 1620 N N . ARG A 1 213 ? 5.059 -23.059 23.676 1.00 82.50 213 ARG A N 1
ATOM 1621 C CA . ARG A 1 213 ? 4.708 -22.086 22.641 1.00 82.50 213 ARG A CA 1
ATOM 1622 C C . ARG A 1 213 ? 3.449 -21.342 23.036 1.00 82.50 213 ARG A C 1
ATOM 1624 O O . ARG A 1 213 ? 2.450 -21.946 23.418 1.00 82.50 213 ARG A O 1
ATOM 1631 N N . LEU A 1 214 ? 3.488 -20.027 22.894 1.00 82.88 214 LEU A N 1
ATOM 1632 C CA . LEU A 1 214 ? 2.335 -19.146 23.005 1.00 82.88 214 LEU A CA 1
ATOM 1633 C C . LEU A 1 214 ? 1.848 -18.802 21.601 1.00 82.88 214 LEU A C 1
ATOM 1635 O O . LEU A 1 214 ? 2.645 -18.450 20.730 1.00 82.88 214 LEU A O 1
ATOM 1639 N N . VAL A 1 215 ? 0.540 -18.903 21.389 1.00 87.62 215 VAL A N 1
ATOM 1640 C CA . VAL A 1 215 ? -0.121 -18.454 20.162 1.00 87.62 215 VAL A CA 1
ATOM 1641 C C . VAL A 1 215 ? -0.825 -17.151 20.479 1.00 87.62 215 VAL A C 1
ATOM 1643 O O . VAL A 1 215 ? -1.772 -17.148 21.263 1.00 87.62 215 VAL A O 1
ATOM 1646 N N . PHE A 1 216 ? -0.378 -16.059 19.871 1.00 85.06 216 PHE A N 1
ATOM 1647 C CA . PHE A 1 216 ? -0.999 -14.746 19.995 1.00 85.06 216 PHE A CA 1
ATOM 1648 C C . PHE A 1 216 ? -1.984 -14.531 18.850 1.00 85.06 216 PHE A C 1
ATOM 1650 O O . PHE A 1 216 ? -1.693 -14.853 17.699 1.00 85.06 216 PHE A O 1
ATOM 1657 N N . THR A 1 217 ? -3.146 -13.969 19.166 1.00 88.88 217 THR A N 1
ATOM 1658 C CA . THR A 1 217 ? -4.167 -13.544 18.208 1.00 88.88 217 THR A CA 1
ATOM 1659 C C . THR A 1 217 ? -4.414 -12.054 18.396 1.00 88.88 217 THR A C 1
ATOM 1661 O O . THR A 1 217 ? -4.906 -11.627 19.438 1.00 88.88 217 THR A O 1
ATOM 1664 N N . LEU A 1 218 ? -4.059 -11.268 17.384 1.00 89.19 218 LEU A N 1
ATOM 1665 C CA . LEU A 1 218 ? -4.310 -9.833 17.299 1.00 89.19 218 LEU A CA 1
ATOM 1666 C C . LEU A 1 218 ? -5.585 -9.622 16.490 1.00 89.19 218 LEU A C 1
ATOM 1668 O O . LEU A 1 218 ? -5.726 -10.222 15.426 1.00 89.19 218 LEU A O 1
ATOM 1672 N N . THR A 1 219 ? -6.489 -8.775 16.969 1.00 90.06 219 THR A N 1
ATOM 1673 C CA . THR A 1 219 ? -7.722 -8.409 16.262 1.00 90.06 219 THR A CA 1
ATOM 1674 C C . THR A 1 219 ? -7.857 -6.894 16.218 1.00 90.06 219 THR A C 1
ATOM 1676 O O . THR A 1 219 ? -7.683 -6.253 17.248 1.00 90.06 219 THR A O 1
ATOM 1679 N N . TRP A 1 220 ? -8.162 -6.313 15.061 1.00 91.12 220 TRP A N 1
ATOM 1680 C CA . TRP A 1 220 ? -8.404 -4.869 14.906 1.00 91.12 220 TRP A CA 1
ATOM 1681 C C . TRP A 1 220 ? -9.450 -4.615 13.823 1.00 91.12 220 TRP A C 1
ATOM 1683 O O . TRP A 1 220 ? -9.810 -5.543 13.108 1.00 91.12 220 TRP A O 1
ATOM 1693 N N . SER A 1 221 ? -9.941 -3.382 13.682 1.00 90.38 221 SER A N 1
ATOM 1694 C CA . SER A 1 221 ? -10.867 -3.034 12.595 1.00 90.38 221 SER A CA 1
ATOM 1695 C C . SER A 1 221 ? -10.434 -1.752 11.898 1.00 90.38 221 SER A C 1
ATOM 1697 O O . SER A 1 221 ? -10.252 -0.726 12.553 1.00 90.38 221 SER A O 1
ATOM 1699 N N . SER A 1 222 ? -10.261 -1.804 10.577 1.00 91.25 222 SER A N 1
ATOM 1700 C CA . SER A 1 222 ? -9.749 -0.670 9.798 1.00 91.25 222 SER A CA 1
ATOM 1701 C C . SER A 1 222 ? -10.235 -0.669 8.350 1.00 91.25 222 SER A C 1
ATOM 1703 O O . SER A 1 222 ? -10.545 -1.728 7.800 1.00 91.25 222 SER A O 1
ATOM 1705 N N . ALA A 1 223 ? -10.286 0.517 7.738 1.00 92.12 223 ALA A N 1
ATOM 1706 C CA . ALA A 1 223 ? -10.616 0.717 6.328 1.00 92.12 223 ALA A CA 1
ATOM 1707 C C . ALA A 1 223 ? -10.082 2.062 5.802 1.00 92.12 223 ALA A C 1
ATOM 1709 O O . ALA A 1 223 ? -9.959 3.026 6.558 1.00 92.12 223 ALA A O 1
ATOM 1710 N N . PHE A 1 224 ? -9.821 2.143 4.498 1.00 91.06 224 PHE A N 1
ATOM 1711 C CA . PHE A 1 224 ? -9.710 3.429 3.803 1.00 91.06 224 PHE A CA 1
ATOM 1712 C C . PHE A 1 224 ? -11.106 4.033 3.559 1.00 91.06 224 PHE A C 1
ATOM 1714 O O . PHE A 1 224 ? -12.075 3.267 3.473 1.00 91.06 224 PHE A O 1
ATOM 1721 N N . PRO A 1 225 ? -11.233 5.372 3.472 1.00 80.12 225 PRO A N 1
ATOM 1722 C CA . PRO A 1 225 ? -12.480 6.026 3.091 1.00 80.12 225 PRO A CA 1
ATOM 1723 C C . PRO A 1 225 ? -12.911 5.536 1.706 1.00 80.12 225 PRO A C 1
ATOM 1725 O O . PRO A 1 225 ? -12.103 5.506 0.782 1.00 80.12 225 PRO A O 1
ATOM 1728 N N . GLY A 1 226 ? -14.163 5.093 1.602 1.00 60.97 226 GLY A N 1
ATOM 1729 C CA . GLY A 1 226 ? -14.807 4.726 0.340 1.00 60.97 226 GLY A CA 1
ATOM 1730 C C . GLY A 1 226 ? -15.766 5.808 -0.113 1.00 60.97 226 GLY A C 1
ATOM 1731 O O . GLY A 1 226 ? -16.258 6.546 0.772 1.00 60.97 226 GLY A O 1
#

Sequence (226 aa):
MQIAGVAFDGEALSAPLDGLAFAPGLPLTSWTYRFNYDAKYFLKHIGTGAESDLTEQVGKSVRRHAVAWSFAIAVDRNGLHPINSAALRDDWDASIDERRALITAVSKRCASIRQTGEEPVILVGRSAAGMYLHADRWGSSAWQMEAPTSVTIRHGAGGGEFAFIDDWPLFDFDTPNGDCYVASRALLRSLTVSGSTARDAMAITWVQAKGDRLVFTLTWSSAFPG

pLDDT: mean 86.14, std 9.36, range [56.81, 97.44]